Protein AF-A0A968W0S9-F1 (afdb_monomer_lite)

Radius of gyration: 17.54 Å; chains: 1; bounding box: 41×40×49 Å

Sequence (220 aa):
ELDLRGIIVTADFYYGNGAIQNSINDFNNFRNNAIAAGITTVPAHTAGANAMLVRPGSGVISETAFTPTAGSNLIVAQAKTCTPDKPLVINIGGPATTVATALLQDPTIADKIVVLMCDLTDYNNKDKWAINICAARTRFFAYPFILNHGYSDALWAQLPSNVFCDHFHTGLVKGNAVGDGALLAWFFDNSLVTNVQKKDVTGLCRLAEHKCHTLRISLH

pLDDT: mean 83.36, std 17.15, range [32.94, 98.88]

Foldseek 3Di:
DDDDLAAEQEDQCPVAADPSVVSLVVVVLLVVQCVQVVVVPHDHYFYFHRHAWDQDPLNDLLPTDDDQGRLLVSQLVVLVVFDLVGAAEAQEAHALRRVLRNCNVPVVSASRYEYEYQACDDRRVPRLSSVVSNLLRHNYEYEYLPPVCLDPVVVLVPDDDGSNSVVCVDPVNSRRDPRSCQVVVCVVPVVQWDDFDFDQPCPSPVDDPGRRTYTYTHGD

Secondary structure (DSSP, 8-state):
------EEE----TT-TT-HHHHHHHHHHHHHHHHHTT-TT-PPEEE--SSPPPPPTT--GGG------HHHHHHHHHHHT-BTTBPEEEEESS-THHHHHHHHH-GGGGGGEEEEEE-SSTTTTS-HHHHHHHHHHSEEEEE-S-------HHHHTTS-SSTTGGGGGSHHHHHHTTGGGHHHHHHH-GGGEEEEEEEE-TTT-TT-S---EEEEEEE-

Structure (mmCIF, N/CA/C/O backbone):
data_AF-A0A968W0S9-F1
#
_entry.id   AF-A0A968W0S9-F1
#
loop_
_atom_site.group_PDB
_atom_site.id
_atom_site.type_symbol
_atom_site.label_atom_id
_atom_site.label_alt_id
_atom_site.label_comp_id
_atom_site.label_asym_id
_atom_site.label_entity_id
_atom_site.label_seq_id
_atom_site.pdbx_PDB_ins_code
_atom_site.Cartn_x
_atom_site.Cartn_y
_atom_site.Cartn_z
_atom_site.occupancy
_atom_site.B_iso_or_equiv
_atom_site.auth_seq_id
_atom_site.auth_comp_id
_atom_site.auth_asym_id
_atom_site.auth_atom_id
_atom_site.pdbx_PDB_model_num
ATOM 1 N N . GLU A 1 1 ? -6.271 -15.129 -11.027 1.00 69.31 1 GLU A N 1
ATOM 2 C CA . GLU A 1 1 ? -5.797 -13.894 -11.681 1.00 69.31 1 GLU A CA 1
ATOM 3 C C . GLU A 1 1 ? -5.932 -12.743 -10.692 1.00 69.31 1 GLU A C 1
ATOM 5 O O . GLU A 1 1 ? -6.919 -12.724 -9.960 1.00 69.31 1 GLU A O 1
ATOM 10 N N . LEU A 1 2 ? -4.923 -11.873 -10.593 1.00 82.81 2 LEU A N 1
ATOM 11 C CA . LEU A 1 2 ? -4.956 -10.691 -9.725 1.00 82.81 2 LEU A CA 1
ATOM 12 C C . LEU A 1 2 ? -5.481 -9.492 -10.519 1.00 82.81 2 LEU A C 1
ATOM 14 O O . LEU A 1 2 ? -4.981 -9.210 -11.603 1.00 82.81 2 LEU A O 1
ATOM 18 N N . ASP A 1 3 ? -6.451 -8.777 -9.956 1.00 90.25 3 ASP A N 1
ATOM 19 C CA . ASP A 1 3 ? -7.023 -7.559 -10.537 1.00 90.25 3 ASP A CA 1
ATOM 20 C C . ASP A 1 3 ? -6.420 -6.327 -9.841 1.00 90.25 3 ASP A C 1
ATOM 22 O O . ASP A 1 3 ? -6.697 -6.060 -8.665 1.00 90.25 3 ASP A O 1
ATOM 26 N N . LEU A 1 4 ? -5.546 -5.600 -10.545 1.00 92.19 4 LEU A N 1
ATOM 27 C CA . LEU A 1 4 ? -4.881 -4.418 -10.001 1.00 92.19 4 LEU A CA 1
ATOM 28 C C . LEU A 1 4 ? -5.870 -3.253 -9.885 1.00 92.19 4 LEU A C 1
ATOM 30 O O . LEU A 1 4 ? -6.196 -2.583 -10.861 1.00 92.19 4 LEU A O 1
ATOM 34 N N . ARG A 1 5 ? -6.282 -2.953 -8.650 1.00 95.31 5 ARG A N 1
ATOM 35 C CA . ARG A 1 5 ? -7.247 -1.879 -8.356 1.00 95.31 5 ARG A CA 1
ATOM 36 C C . ARG A 1 5 ? -6.660 -0.466 -8.349 1.00 95.31 5 ARG A C 1
ATOM 38 O O . ARG A 1 5 ? -7.413 0.505 -8.342 1.00 95.31 5 ARG A O 1
ATOM 45 N N . GLY A 1 6 ? -5.337 -0.341 -8.324 1.00 95.31 6 GLY A N 1
ATOM 46 C CA . GLY A 1 6 ? -4.642 0.942 -8.371 1.00 95.31 6 GLY A CA 1
ATOM 47 C C . GLY A 1 6 ? -3.261 0.896 -7.728 1.00 95.31 6 GLY A C 1
ATOM 48 O O . GLY A 1 6 ? -2.904 -0.071 -7.058 1.00 95.31 6 GLY A O 1
ATOM 49 N N . ILE A 1 7 ? -2.497 1.969 -7.932 1.00 96.06 7 ILE A N 1
ATOM 50 C CA . ILE A 1 7 ? -1.198 2.194 -7.293 1.00 96.06 7 ILE A CA 1
ATOM 51 C C . ILE A 1 7 ? -1.295 3.458 -6.447 1.00 96.06 7 ILE A C 1
ATOM 53 O O . ILE A 1 7 ? -1.762 4.495 -6.920 1.00 96.06 7 ILE A O 1
ATOM 57 N N . ILE A 1 8 ? -0.845 3.377 -5.198 1.00 97.38 8 ILE A N 1
ATOM 58 C CA . ILE A 1 8 ? -0.837 4.500 -4.264 1.00 97.38 8 ILE A CA 1
ATOM 59 C C . ILE A 1 8 ? 0.607 4.837 -3.918 1.00 97.38 8 ILE A C 1
ATOM 61 O O . ILE A 1 8 ? 1.361 3.963 -3.498 1.00 97.38 8 ILE A O 1
ATOM 65 N N . VAL A 1 9 ? 0.971 6.112 -4.047 1.00 96.81 9 VAL A N 1
ATOM 66 C CA . VAL A 1 9 ? 2.277 6.621 -3.613 1.00 96.81 9 VAL A CA 1
ATOM 67 C C . VAL A 1 9 ? 2.109 7.299 -2.261 1.00 96.81 9 VAL A C 1
ATOM 69 O O . VAL A 1 9 ? 1.305 8.215 -2.124 1.00 96.81 9 VAL A O 1
ATOM 72 N N . THR A 1 10 ? 2.856 6.839 -1.263 1.00 94.69 10 THR A N 1
ATOM 73 C CA . THR A 1 10 ? 2.900 7.410 0.093 1.00 94.69 10 THR A CA 1
ATOM 74 C C . THR A 1 10 ? 4.296 7.978 0.325 1.00 94.69 10 THR A C 1
ATOM 76 O O . THR A 1 10 ? 5.258 7.436 -0.212 1.00 94.69 10 THR A O 1
ATOM 79 N N . ALA A 1 11 ? 4.416 9.062 1.093 1.00 93.94 11 ALA A N 1
ATOM 80 C CA . ALA A 1 11 ? 5.729 9.554 1.501 1.00 93.94 11 ALA A CA 1
ATOM 81 C C . ALA A 1 11 ? 6.471 8.490 2.332 1.00 93.94 11 ALA A C 1
ATOM 83 O O . ALA A 1 11 ? 5.865 7.824 3.170 1.00 93.94 11 ALA A O 1
ATOM 84 N N . ASP A 1 12 ? 7.780 8.347 2.122 1.00 87.88 12 ASP A N 1
ATOM 85 C CA . ASP A 1 12 ? 8.604 7.365 2.844 1.00 87.88 12 ASP A CA 1
ATOM 86 C C . ASP A 1 12 ? 8.915 7.764 4.298 1.00 87.88 12 ASP A C 1
ATOM 88 O O . ASP A 1 12 ? 9.326 6.937 5.112 1.00 87.88 12 ASP A O 1
ATOM 92 N N . PHE A 1 13 ? 8.702 9.041 4.625 1.00 90.44 13 PHE A N 1
ATOM 93 C CA . PHE A 1 13 ? 9.012 9.687 5.900 1.00 90.44 13 PHE A CA 1
ATOM 94 C C . PHE A 1 13 ? 10.464 9.550 6.362 1.00 90.44 13 PHE A C 1
ATOM 96 O O . PHE A 1 13 ? 10.763 9.853 7.519 1.00 90.44 13 PHE A O 1
ATOM 103 N N . TYR A 1 14 ? 11.387 9.159 5.480 1.00 83.50 14 TYR A N 1
ATOM 104 C CA . TYR A 1 14 ? 12.799 9.028 5.831 1.00 83.50 14 TYR A CA 1
ATOM 105 C C . TYR A 1 14 ? 13.379 10.377 6.277 1.00 83.50 14 TYR A C 1
ATOM 107 O O . TYR A 1 14 ? 14.131 10.454 7.248 1.00 83.50 14 TYR A O 1
ATOM 115 N N . TYR A 1 15 ? 12.938 11.454 5.625 1.00 80.56 15 TYR A N 1
ATOM 116 C CA . TYR A 1 15 ? 13.294 12.838 5.950 1.00 80.56 15 TYR A CA 1
ATOM 117 C C . TYR A 1 15 ? 12.187 13.586 6.716 1.00 80.56 15 TYR A C 1
ATOM 119 O O . TYR A 1 15 ? 12.225 14.810 6.827 1.00 80.56 15 TYR A O 1
ATOM 127 N N . GLY A 1 16 ? 11.200 12.862 7.255 1.00 84.50 16 GLY A N 1
ATOM 128 C CA . GLY A 1 16 ? 10.039 13.426 7.946 1.00 84.50 16 GLY A CA 1
ATOM 129 C C . GLY A 1 16 ? 8.820 13.669 7.048 1.00 84.50 16 GLY A C 1
ATOM 130 O O . GLY A 1 16 ? 8.723 13.176 5.925 1.00 84.50 16 GLY A O 1
ATOM 131 N N . ASN A 1 17 ? 7.842 14.401 7.586 1.00 89.19 17 ASN A N 1
ATOM 132 C CA . ASN A 1 17 ? 6.586 14.711 6.897 1.00 89.19 17 ASN A CA 1
ATOM 133 C C . ASN A 1 17 ? 6.796 15.715 5.748 1.00 89.19 17 ASN A C 1
ATOM 135 O O . ASN A 1 17 ? 7.719 16.524 5.780 1.00 89.19 17 ASN A O 1
ATOM 139 N N . GLY A 1 18 ? 5.884 15.728 4.773 1.00 84.12 18 GLY A N 1
ATOM 140 C CA . GLY A 1 18 ? 5.824 16.757 3.729 1.00 84.12 18 GLY A CA 1
ATOM 141 C C . GLY A 1 18 ? 6.545 16.420 2.420 1.00 84.12 18 GLY A C 1
ATOM 142 O O . GLY A 1 18 ? 6.461 17.207 1.480 1.00 84.12 18 GLY A O 1
ATOM 143 N N . ALA A 1 19 ? 7.212 15.267 2.327 1.00 85.56 19 ALA A N 1
ATOM 144 C CA . ALA A 1 19 ? 8.105 14.919 1.219 1.00 85.56 19 ALA A CA 1
ATOM 145 C C . ALA A 1 19 ? 7.502 13.993 0.135 1.00 85.56 19 ALA A C 1
ATOM 147 O O . ALA A 1 19 ? 8.251 13.425 -0.658 1.00 85.56 19 ALA A O 1
ATOM 148 N N . ILE A 1 20 ? 6.171 13.851 0.040 1.00 93.38 20 ILE A N 1
ATOM 149 C CA . ILE A 1 20 ? 5.524 12.947 -0.941 1.00 93.38 20 ILE A CA 1
ATOM 150 C C . ILE A 1 20 ? 5.913 13.237 -2.398 1.00 93.38 20 ILE A C 1
ATOM 152 O O . ILE A 1 20 ? 5.910 12.329 -3.226 1.00 93.38 20 ILE A O 1
ATOM 156 N N . GLN A 1 21 ? 6.273 14.483 -2.729 1.00 94.44 21 GLN A N 1
ATOM 157 C CA . GLN A 1 21 ? 6.619 14.853 -4.100 1.00 94.44 21 GLN A CA 1
ATOM 158 C C . GLN A 1 21 ? 7.851 14.098 -4.616 1.00 94.44 21 GLN A C 1
ATOM 160 O O . GLN A 1 21 ? 7.888 13.755 -5.795 1.00 94.44 21 GLN A O 1
ATOM 165 N N . ASN A 1 22 ? 8.821 13.786 -3.751 1.00 91.44 22 ASN A N 1
ATOM 166 C CA . ASN A 1 22 ? 9.988 12.994 -4.142 1.00 91.44 22 ASN A CA 1
ATOM 167 C C . ASN A 1 22 ? 9.560 11.573 -4.525 1.00 91.44 22 ASN A C 1
ATOM 169 O O . ASN A 1 22 ? 9.852 11.129 -5.629 1.00 91.44 22 ASN A O 1
ATOM 173 N N . SER A 1 23 ? 8.742 10.926 -3.690 1.00 91.88 23 SER A N 1
ATOM 174 C CA . SER A 1 23 ? 8.193 9.595 -3.975 1.00 91.88 23 SER A CA 1
ATOM 175 C C . SER A 1 23 ? 7.335 9.573 -5.249 1.00 91.88 23 SER A C 1
ATOM 177 O O . SER A 1 23 ? 7.359 8.604 -6.006 1.00 91.88 23 SER A O 1
ATOM 179 N N . ILE A 1 24 ? 6.587 10.649 -5.523 1.00 95.50 24 ILE A N 1
ATOM 180 C CA . ILE A 1 24 ? 5.818 10.802 -6.769 1.00 95.50 24 ILE A CA 1
ATOM 181 C C . ILE A 1 24 ? 6.750 10.928 -7.977 1.00 95.50 24 ILE A C 1
ATOM 183 O O . ILE A 1 24 ? 6.497 10.307 -9.011 1.00 95.50 24 ILE A O 1
ATOM 187 N N . ASN A 1 25 ? 7.818 11.718 -7.866 1.00 94.94 25 ASN A N 1
ATOM 188 C CA . ASN A 1 25 ? 8.799 11.878 -8.936 1.00 94.94 25 ASN A CA 1
ATOM 189 C C . ASN A 1 25 ? 9.503 10.549 -9.235 1.00 94.94 25 ASN A C 1
ATOM 191 O O . ASN A 1 25 ? 9.589 10.163 -10.400 1.00 94.94 25 ASN A O 1
ATOM 195 N N . ASP A 1 26 ? 9.917 9.817 -8.199 1.00 90.56 26 ASP A N 1
ATOM 196 C CA . ASP A 1 26 ? 10.546 8.502 -8.333 1.00 90.56 26 ASP A CA 1
ATOM 197 C C . ASP A 1 26 ? 9.602 7.495 -9.000 1.00 90.56 26 ASP A C 1
ATOM 199 O O . ASP A 1 26 ? 9.987 6.826 -9.964 1.00 90.56 26 ASP A O 1
ATOM 203 N N . PHE A 1 27 ? 8.332 7.452 -8.579 1.00 93.31 27 PHE A N 1
ATOM 204 C CA . PHE A 1 27 ? 7.320 6.622 -9.233 1.00 93.31 27 PHE A CA 1
ATOM 205 C C . PHE A 1 27 ? 7.138 6.991 -10.709 1.00 93.31 27 PHE A C 1
ATOM 207 O O . PHE A 1 27 ? 7.090 6.110 -11.567 1.00 93.31 27 PHE A O 1
ATOM 214 N N . ASN A 1 28 ? 7.032 8.283 -11.029 1.00 95.62 28 ASN A N 1
ATOM 215 C CA . ASN A 1 28 ? 6.838 8.730 -12.405 1.00 95.62 28 ASN A CA 1
ATOM 216 C C . ASN A 1 28 ? 8.041 8.373 -13.286 1.00 95.62 28 ASN A C 1
ATOM 218 O O . ASN A 1 28 ? 7.845 7.927 -14.415 1.00 95.62 28 ASN A O 1
ATOM 222 N N . ASN A 1 29 ? 9.264 8.501 -12.769 1.00 93.19 29 ASN A N 1
ATOM 223 C CA . ASN A 1 29 ? 10.475 8.071 -13.466 1.00 93.19 29 ASN A CA 1
ATOM 224 C C . ASN A 1 29 ? 10.439 6.564 -13.750 1.00 93.19 29 ASN A C 1
ATOM 226 O O . ASN A 1 29 ? 10.619 6.145 -14.893 1.00 93.19 29 ASN A O 1
ATOM 230 N N . PHE A 1 30 ? 10.120 5.753 -12.738 1.00 91.06 30 PHE A N 1
ATOM 231 C CA . PHE A 1 30 ? 10.021 4.301 -12.887 1.00 91.06 30 PHE A CA 1
ATOM 232 C C . PHE A 1 30 ? 8.928 3.892 -13.887 1.00 91.06 30 PHE A C 1
ATOM 234 O O . PHE A 1 30 ? 9.160 3.073 -14.778 1.00 91.06 30 PHE A O 1
ATOM 241 N N . ARG A 1 31 ? 7.750 4.519 -13.802 1.00 93.56 31 ARG A N 1
ATOM 242 C CA . ARG A 1 31 ? 6.633 4.309 -14.730 1.00 93.56 31 ARG A CA 1
ATOM 243 C C . ARG A 1 31 ? 7.001 4.686 -16.164 1.00 93.56 31 ARG A C 1
ATOM 245 O O . ARG A 1 31 ? 6.665 3.948 -17.087 1.00 93.56 31 ARG A O 1
ATOM 252 N N . ASN A 1 32 ? 7.680 5.812 -16.364 1.00 94.25 32 ASN A N 1
ATOM 253 C CA . ASN A 1 32 ? 8.103 6.252 -17.691 1.00 94.25 32 ASN A CA 1
ATOM 254 C C . ASN A 1 32 ? 9.124 5.284 -18.298 1.00 94.25 32 ASN A C 1
ATOM 256 O O . ASN A 1 32 ? 8.996 4.940 -19.472 1.00 94.25 32 ASN A O 1
ATOM 260 N N . ASN A 1 33 ? 10.065 4.776 -17.497 1.00 93.25 33 ASN A N 1
ATOM 261 C CA . ASN A 1 33 ? 11.000 3.742 -17.940 1.00 93.25 33 ASN A CA 1
ATOM 262 C C . ASN A 1 33 ? 10.267 2.448 -18.320 1.00 93.25 33 ASN A C 1
ATOM 264 O O . ASN A 1 33 ? 10.554 1.877 -19.369 1.00 93.25 33 ASN A O 1
ATOM 268 N N . ALA A 1 34 ? 9.282 2.015 -17.524 1.00 92.81 34 ALA A N 1
ATOM 269 C CA . ALA A 1 34 ? 8.469 0.834 -17.826 1.00 92.81 34 ALA A CA 1
ATOM 270 C C . ALA A 1 34 ? 7.731 0.973 -19.168 1.00 92.81 34 ALA A C 1
ATOM 272 O O . ALA A 1 34 ? 7.782 0.074 -20.007 1.00 92.81 34 ALA A O 1
ATOM 273 N N . ILE A 1 35 ? 7.102 2.129 -19.403 1.00 94.56 35 ILE A N 1
ATOM 274 C CA . ILE A 1 35 ? 6.404 2.432 -20.659 1.00 94.56 35 ILE A CA 1
ATOM 275 C C . ILE A 1 35 ? 7.382 2.464 -21.835 1.00 94.56 35 ILE A C 1
ATOM 277 O O . ILE A 1 35 ? 7.094 1.879 -22.877 1.00 94.56 35 ILE A O 1
ATOM 281 N N . ALA A 1 36 ? 8.545 3.100 -21.671 1.00 94.19 36 ALA A N 1
ATOM 282 C CA . ALA A 1 36 ? 9.587 3.141 -22.696 1.00 94.19 36 ALA A CA 1
ATOM 283 C C . ALA A 1 36 ? 10.148 1.744 -23.024 1.00 94.19 36 ALA A C 1
ATOM 285 O O . ALA A 1 36 ? 10.542 1.495 -24.160 1.00 94.19 36 ALA A O 1
ATOM 286 N N . ALA A 1 37 ? 10.125 0.819 -22.061 1.00 94.19 37 ALA A N 1
ATOM 287 C CA . ALA A 1 37 ? 10.459 -0.593 -22.248 1.00 94.19 37 ALA A CA 1
ATOM 288 C C . ALA A 1 37 ? 9.301 -1.445 -22.815 1.00 94.19 37 ALA A C 1
ATOM 290 O O . ALA A 1 37 ? 9.444 -2.657 -22.956 1.00 94.19 37 ALA A O 1
ATOM 291 N N . GLY A 1 38 ? 8.155 -0.837 -23.147 1.00 94.31 38 GLY A N 1
ATOM 292 C CA . GLY A 1 38 ? 7.000 -1.508 -23.755 1.00 94.31 38 GLY A CA 1
ATOM 293 C C . GLY A 1 38 ? 5.930 -1.994 -22.770 1.00 94.31 38 GLY A C 1
ATOM 294 O O . GLY A 1 38 ? 4.915 -2.540 -23.202 1.00 94.31 38 GLY A O 1
ATOM 295 N N . ILE A 1 39 ? 6.094 -1.767 -21.462 1.00 92.25 39 ILE A N 1
ATOM 296 C CA . ILE A 1 39 ? 5.088 -2.091 -20.440 1.00 92.25 39 ILE A CA 1
ATOM 297 C C . ILE A 1 39 ? 4.083 -0.934 -20.357 1.00 92.25 39 ILE A C 1
ATOM 299 O O . ILE A 1 39 ? 4.174 -0.042 -19.514 1.00 92.25 39 ILE A O 1
ATOM 303 N N . THR A 1 40 ? 3.117 -0.913 -21.272 1.00 88.50 40 THR A N 1
ATOM 304 C CA . THR A 1 40 ? 2.189 0.223 -21.438 1.00 88.50 40 THR A CA 1
ATOM 305 C C . THR A 1 40 ? 0.991 0.205 -20.485 1.00 88.50 40 THR A C 1
ATOM 307 O O . THR A 1 40 ? 0.257 1.188 -20.402 1.00 88.50 40 THR A O 1
ATOM 310 N N . THR A 1 41 ? 0.798 -0.879 -19.730 1.00 89.38 41 THR A N 1
ATOM 311 C CA . THR A 1 41 ? -0.348 -1.077 -18.828 1.00 89.38 41 THR A CA 1
ATOM 312 C C . THR A 1 41 ? -0.120 -0.561 -17.406 1.00 89.38 41 THR A C 1
ATOM 314 O O . THR A 1 41 ? -0.992 -0.728 -16.556 1.00 89.38 41 THR A O 1
ATOM 317 N N . VAL A 1 42 ? 1.019 0.087 -17.122 1.00 88.94 42 VAL A N 1
ATOM 318 C CA . VAL A 1 42 ? 1.304 0.632 -15.784 1.00 88.94 42 VAL A CA 1
ATOM 319 C C . VAL A 1 42 ? 0.365 1.815 -15.490 1.00 88.94 42 VAL A C 1
ATOM 321 O O . VAL A 1 42 ? 0.465 2.867 -16.146 1.00 88.94 42 VAL A O 1
ATOM 324 N N . PRO A 1 43 ? -0.546 1.698 -14.504 1.00 92.06 43 PRO A N 1
ATOM 325 C CA . PRO A 1 43 ? -1.504 2.755 -14.212 1.00 92.06 43 PRO A CA 1
ATOM 326 C C . PRO A 1 43 ? -0.808 3.994 -13.639 1.00 92.06 43 PRO A C 1
ATOM 328 O O . PRO A 1 43 ? 0.341 3.950 -13.194 1.00 92.06 43 PRO A O 1
ATOM 331 N N . ALA A 1 44 ? -1.504 5.130 -13.668 1.00 94.81 44 ALA A N 1
ATOM 332 C CA . ALA A 1 44 ? -1.078 6.308 -12.921 1.00 94.81 44 ALA A CA 1
ATOM 333 C C . ALA A 1 44 ? -1.155 6.045 -11.406 1.00 94.81 44 ALA A C 1
ATOM 335 O O . ALA A 1 44 ? -1.891 5.165 -10.948 1.00 94.81 44 ALA A O 1
ATOM 336 N N . HIS A 1 45 ? -0.412 6.827 -10.625 1.00 96.94 45 HIS A N 1
ATOM 337 C CA . HIS A 1 45 ? -0.509 6.768 -9.172 1.00 96.94 45 HIS A CA 1
ATOM 338 C C . HIS A 1 45 ? -1.709 7.567 -8.655 1.00 96.94 45 HIS A C 1
ATOM 340 O O . HIS A 1 45 ? -2.175 8.521 -9.274 1.00 96.94 45 HIS A O 1
ATOM 346 N N . THR A 1 46 ? -2.147 7.211 -7.454 1.00 98.38 46 THR A N 1
ATOM 347 C CA . THR A 1 46 ? -2.995 8.033 -6.593 1.00 98.38 46 THR A CA 1
ATOM 348 C C . THR A 1 46 ? -2.169 8.506 -5.397 1.00 98.38 46 THR A C 1
ATOM 350 O O . THR A 1 46 ? -1.473 7.710 -4.767 1.00 98.38 46 THR A O 1
ATOM 353 N N . ALA A 1 47 ? -2.223 9.798 -5.072 1.00 98.12 47 ALA A N 1
ATOM 354 C CA . ALA A 1 47 ? -1.466 10.352 -3.950 1.00 98.12 47 ALA A CA 1
ATOM 355 C C . ALA A 1 47 ? -2.045 9.904 -2.595 1.00 98.12 47 ALA A C 1
ATOM 357 O O . ALA A 1 47 ? -3.233 10.088 -2.316 1.00 98.12 47 ALA A O 1
ATOM 358 N N . GLY A 1 48 ? -1.196 9.312 -1.760 1.00 98.19 48 GLY A N 1
ATOM 359 C CA . GLY A 1 48 ? -1.493 8.859 -0.406 1.00 98.19 48 GLY A CA 1
ATOM 360 C C . GLY A 1 48 ? -1.096 9.871 0.669 1.00 98.19 48 GLY A C 1
ATOM 361 O O . GLY A 1 48 ? -1.122 11.084 0.463 1.00 98.19 48 GLY A O 1
ATOM 362 N N . ALA A 1 49 ? -0.763 9.361 1.853 1.00 97.31 49 ALA A N 1
ATOM 363 C CA . ALA A 1 49 ? -0.383 10.160 3.009 1.00 97.31 49 ALA A CA 1
ATOM 364 C C . ALA A 1 49 ? 0.947 10.896 2.804 1.00 97.31 49 ALA A C 1
ATOM 366 O O . ALA A 1 49 ? 1.936 10.330 2.338 1.00 97.31 49 ALA A O 1
ATOM 367 N N . ASN A 1 50 ? 0.953 12.165 3.217 1.00 96.50 50 ASN A N 1
ATOM 368 C CA . ASN A 1 50 ? 2.129 13.036 3.237 1.00 96.50 50 ASN A CA 1
ATOM 369 C C . ASN A 1 50 ? 2.592 13.370 4.670 1.00 96.50 50 ASN A C 1
ATOM 371 O O . ASN A 1 50 ? 3.522 14.148 4.866 1.00 96.50 50 ASN A O 1
ATOM 375 N N . ALA A 1 51 ? 1.947 12.800 5.688 1.00 96.44 51 ALA A N 1
ATOM 376 C CA . ALA A 1 51 ? 2.351 12.938 7.081 1.00 96.44 51 ALA A CA 1
ATOM 377 C C . ALA A 1 51 ? 2.001 11.675 7.871 1.00 96.44 51 ALA A C 1
ATOM 379 O O . ALA A 1 51 ? 0.954 11.079 7.615 1.00 96.44 51 ALA A O 1
ATOM 380 N N . MET A 1 52 ? 2.858 11.311 8.825 1.00 96.44 52 MET A N 1
ATOM 381 C CA . MET A 1 52 ? 2.629 10.218 9.774 1.00 96.44 52 MET A CA 1
ATOM 382 C C . MET A 1 52 ? 1.444 10.512 10.703 1.00 96.44 52 MET A C 1
ATOM 384 O O . MET A 1 52 ? 1.186 11.669 11.051 1.00 96.44 52 MET A O 1
ATOM 388 N N . LEU A 1 53 ? 0.760 9.463 11.162 1.00 97.25 53 LEU A N 1
ATOM 389 C CA . LEU A 1 53 ? -0.258 9.568 12.204 1.00 97.25 53 LEU A CA 1
ATOM 390 C C . LEU A 1 53 ? 0.383 9.769 13.579 1.00 97.25 53 LEU A C 1
ATOM 392 O O . LEU A 1 53 ? 1.442 9.228 13.897 1.00 97.25 53 LEU A O 1
ATOM 396 N N . VAL A 1 54 ? -0.318 10.507 14.436 1.00 96.81 54 VAL A N 1
ATOM 397 C CA . VAL A 1 54 ? 0.088 10.721 15.827 1.00 96.81 54 VAL A CA 1
ATOM 398 C C . VAL A 1 54 ? -0.774 9.854 16.731 1.00 96.81 54 VAL A C 1
ATOM 400 O O . VAL A 1 54 ? -2.002 9.938 16.703 1.00 96.81 54 VAL A O 1
ATOM 403 N N . ARG A 1 55 ? -0.130 9.024 17.558 1.00 96.12 55 ARG A N 1
ATOM 404 C CA . ARG A 1 55 ? -0.831 8.237 18.577 1.00 96.12 55 ARG A CA 1
ATOM 405 C C . ARG A 1 55 ? -1.463 9.187 19.606 1.00 96.12 55 ARG A C 1
ATOM 407 O O . ARG A 1 55 ? -0.723 9.966 20.209 1.00 96.12 55 ARG A O 1
ATOM 414 N N . PRO A 1 56 ? -2.781 9.112 19.862 1.00 96.44 56 PRO A N 1
ATOM 415 C CA . PRO A 1 56 ? -3.404 9.913 20.9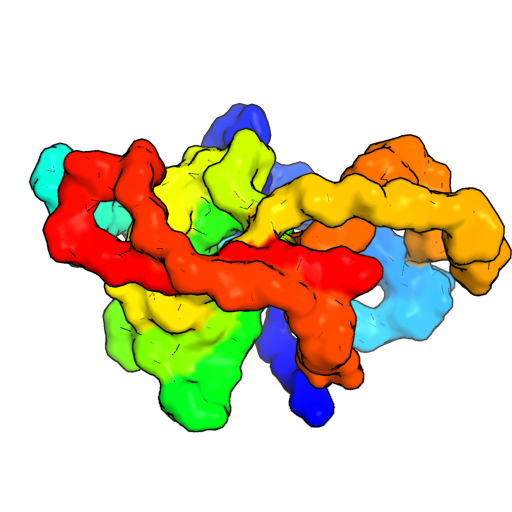10 1.00 96.44 56 PRO A CA 1
ATOM 416 C C . PRO A 1 56 ? -2.866 9.509 22.289 1.00 96.44 56 PRO A C 1
ATOM 418 O O . PRO A 1 56 ? -2.445 8.366 22.494 1.00 96.44 56 PRO A O 1
ATOM 421 N N . GLY A 1 57 ? -2.903 10.432 23.256 1.00 94.88 57 GLY A N 1
ATOM 422 C CA . GLY A 1 57 ? -2.421 10.172 24.621 1.00 94.88 57 GLY A CA 1
ATOM 423 C C . GLY A 1 57 ? -3.114 8.975 25.284 1.00 94.88 57 GLY A C 1
ATOM 424 O O . GLY A 1 57 ? -2.463 8.189 25.968 1.00 94.88 57 GLY A O 1
ATOM 425 N N . SER A 1 58 ? -4.403 8.780 24.987 1.00 93.56 58 SER A N 1
ATOM 426 C CA . SER A 1 58 ? -5.214 7.634 25.421 1.00 93.56 58 SER A CA 1
ATOM 427 C C . SER A 1 58 ? -4.757 6.297 24.830 1.00 93.56 58 SER A C 1
ATOM 429 O O . SER A 1 58 ? -4.972 5.245 25.424 1.00 93.56 58 SER A O 1
ATOM 431 N N . GLY A 1 59 ? -4.136 6.312 23.646 1.00 92.31 59 GLY A N 1
ATOM 432 C CA . GLY A 1 59 ? -3.845 5.108 22.876 1.00 92.31 59 GLY A CA 1
ATOM 433 C C . GLY A 1 59 ? -5.042 4.470 22.178 1.00 92.31 59 GLY A C 1
ATOM 434 O O . GLY A 1 59 ? -4.892 3.384 21.622 1.00 92.31 59 GLY A O 1
ATOM 435 N N . VAL A 1 60 ? -6.211 5.109 22.188 1.00 94.69 60 VAL A N 1
ATOM 436 C CA . VAL A 1 60 ? -7.425 4.580 21.560 1.00 94.69 60 VAL A CA 1
ATOM 437 C C . VAL A 1 60 ? -7.406 4.879 20.061 1.00 94.69 60 VAL A C 1
ATOM 439 O O . VAL A 1 60 ? -7.312 6.029 19.644 1.00 94.69 60 VAL A O 1
ATOM 442 N N . ILE A 1 61 ? -7.527 3.846 19.218 1.00 96.19 61 ILE A N 1
ATOM 443 C CA . ILE A 1 61 ? -7.432 4.010 17.755 1.00 96.19 61 ILE A CA 1
ATOM 444 C C . ILE A 1 61 ? -8.499 4.969 17.214 1.00 96.19 61 ILE A C 1
ATOM 446 O O . ILE A 1 61 ? -8.172 5.813 16.385 1.00 96.19 61 ILE A O 1
ATOM 450 N N . SER A 1 62 ? -9.748 4.873 17.681 1.00 95.94 62 SER A N 1
ATOM 451 C CA . SER A 1 62 ? -10.851 5.728 17.208 1.00 95.94 62 SER A CA 1
ATOM 452 C C . SER A 1 62 ? -10.685 7.213 17.541 1.00 95.94 62 SER A C 1
ATOM 454 O O . SER A 1 62 ? -11.398 8.027 16.972 1.00 95.94 62 SER A O 1
ATOM 456 N N . GLU A 1 63 ? -9.748 7.570 18.422 1.00 97.31 63 GLU A N 1
ATOM 457 C CA . GLU A 1 63 ? -9.414 8.961 18.759 1.00 97.31 63 GLU A CA 1
ATOM 458 C C . GLU A 1 63 ? -8.230 9.501 17.941 1.00 97.31 63 GLU A C 1
ATOM 460 O O . GLU A 1 63 ? -7.801 10.638 18.128 1.00 97.31 63 GLU A O 1
ATOM 465 N N . THR A 1 64 ? -7.665 8.693 17.040 1.00 98.25 64 THR A N 1
ATOM 466 C CA . THR A 1 64 ? -6.563 9.126 16.176 1.00 98.25 64 THR A CA 1
ATOM 467 C C . THR A 1 64 ? -7.073 10.170 15.189 1.00 98.25 64 THR A C 1
ATOM 469 O O . THR A 1 64 ? -7.927 9.870 14.358 1.00 98.25 64 THR A O 1
ATOM 472 N N . ALA A 1 65 ? -6.520 11.381 15.246 1.00 98.12 65 ALA A N 1
ATOM 473 C CA . ALA A 1 65 ? -6.768 12.396 14.230 1.00 98.12 65 ALA A CA 1
ATOM 474 C C . ALA A 1 65 ? -6.097 12.000 12.905 1.00 98.12 65 ALA A C 1
ATOM 476 O O . ALA A 1 65 ? -4.969 11.504 12.892 1.00 98.12 65 ALA A O 1
ATOM 477 N N . PHE A 1 66 ? -6.783 12.236 11.788 1.00 97.94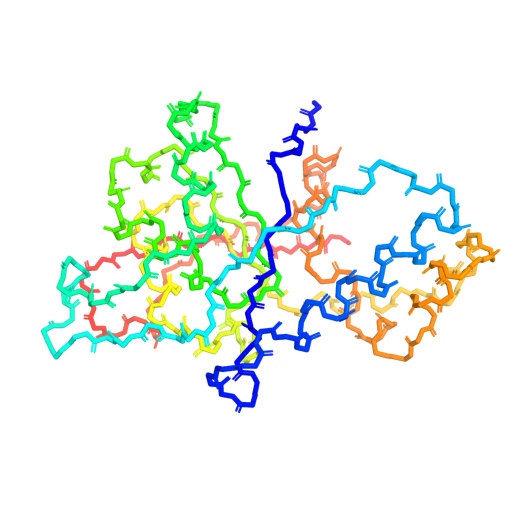 66 PHE A N 1
ATOM 478 C CA . PHE A 1 66 ? -6.285 11.917 10.453 1.00 97.94 66 PHE A CA 1
ATOM 479 C C . PHE A 1 66 ? -6.794 12.918 9.415 1.00 97.94 66 PHE A C 1
ATOM 481 O O . PHE A 1 66 ? -7.814 13.579 9.612 1.00 97.94 66 PHE A O 1
ATOM 488 N N . THR A 1 67 ? -6.102 12.968 8.279 1.00 97.38 67 THR A N 1
ATOM 489 C CA . THR A 1 67 ? -6.516 13.729 7.096 1.00 97.38 67 THR A CA 1
ATOM 490 C C . THR A 1 67 ? -6.756 12.747 5.949 1.00 97.38 67 THR A C 1
ATOM 492 O O . THR A 1 67 ? -5.810 12.050 5.567 1.00 97.38 67 THR A O 1
ATOM 495 N N . PRO A 1 68 ? -7.981 12.660 5.392 1.00 97.94 68 PRO A N 1
ATOM 496 C CA . PRO A 1 68 ? -8.245 11.851 4.207 1.00 97.94 68 PRO A CA 1
ATOM 497 C C . PRO A 1 68 ? -7.340 12.238 3.036 1.00 97.94 68 PRO A C 1
ATOM 499 O O . PRO A 1 68 ? -7.025 13.411 2.833 1.00 97.94 68 PRO A O 1
ATOM 502 N N . THR A 1 69 ? -6.955 11.253 2.232 1.00 98.38 69 THR A N 1
ATOM 503 C CA . THR A 1 69 ? -6.156 11.442 1.017 1.00 98.38 69 THR A CA 1
ATOM 504 C C . THR A 1 69 ? -6.854 10.808 -0.175 1.00 98.38 69 THR A C 1
ATOM 506 O O . THR A 1 69 ? -7.773 10.002 -0.019 1.00 98.38 69 THR A O 1
ATOM 509 N N . ALA A 1 70 ? -6.419 11.139 -1.393 1.00 98.62 70 ALA A N 1
ATOM 510 C CA . ALA A 1 70 ? -6.939 10.467 -2.581 1.00 98.62 70 ALA A CA 1
ATOM 511 C C . ALA A 1 70 ? -6.698 8.945 -2.498 1.00 98.62 70 ALA A C 1
ATOM 513 O O . ALA A 1 70 ? -7.584 8.161 -2.831 1.00 98.62 70 ALA A O 1
ATOM 514 N N . GLY A 1 71 ? -5.542 8.528 -1.971 1.00 98.50 71 GLY A N 1
ATOM 515 C CA . GLY A 1 71 ? -5.200 7.126 -1.753 1.00 98.50 71 GLY A CA 1
ATOM 516 C C . GLY A 1 71 ? -6.085 6.452 -0.705 1.00 98.50 71 GLY A C 1
ATOM 517 O O . GLY A 1 71 ? -6.563 5.345 -0.946 1.00 98.50 71 GLY A O 1
ATOM 518 N N . SER A 1 72 ? -6.373 7.110 0.427 1.00 98.75 72 SER A N 1
ATOM 519 C CA . SER A 1 72 ? -7.279 6.529 1.432 1.00 98.75 72 SER A CA 1
ATOM 520 C C . SER A 1 72 ? -8.706 6.414 0.895 1.00 98.75 72 SER A C 1
ATOM 522 O O . SER A 1 72 ? -9.350 5.386 1.090 1.00 98.75 72 SER A O 1
ATOM 524 N N . ASN A 1 73 ? -9.171 7.413 0.140 1.00 98.81 73 ASN A N 1
ATOM 525 C CA . ASN A 1 73 ? -10.470 7.380 -0.531 1.00 98.81 73 ASN A CA 1
ATOM 526 C C . ASN A 1 73 ? -10.561 6.234 -1.546 1.00 98.81 73 ASN A C 1
ATOM 528 O O . ASN A 1 73 ? -11.577 5.540 -1.586 1.00 98.81 73 ASN A O 1
ATOM 532 N N . LEU A 1 74 ? -9.501 6.007 -2.331 1.00 98.75 74 LEU A N 1
ATOM 533 C CA . LEU A 1 74 ? -9.429 4.879 -3.257 1.00 98.75 74 LEU A CA 1
ATOM 534 C C . LEU A 1 74 ? -9.546 3.549 -2.504 1.00 98.75 74 LEU A C 1
ATOM 536 O O . LEU A 1 74 ? -10.361 2.717 -2.888 1.00 98.75 74 LEU A O 1
ATOM 540 N N . ILE A 1 75 ? -8.799 3.364 -1.410 1.00 98.81 75 ILE A N 1
ATOM 541 C CA . ILE A 1 75 ? -8.877 2.140 -0.597 1.00 98.81 75 ILE A CA 1
ATOM 542 C C . ILE A 1 75 ? -10.299 1.922 -0.077 1.00 98.81 75 ILE A C 1
ATOM 544 O O . ILE A 1 75 ? -10.837 0.830 -0.243 1.00 98.81 75 ILE A O 1
ATOM 548 N N . VAL A 1 76 ? -10.927 2.948 0.509 1.00 98.88 76 VAL A N 1
ATOM 549 C CA . VAL A 1 76 ? -12.308 2.853 1.013 1.00 98.88 76 VAL A CA 1
ATOM 550 C C . VAL A 1 76 ? -13.269 2.466 -0.114 1.00 98.88 76 VAL A C 1
ATOM 552 O O . VAL A 1 76 ? -14.084 1.560 0.058 1.00 98.88 76 VAL A O 1
ATOM 555 N N . ALA A 1 77 ? -13.169 3.120 -1.274 1.00 98.75 77 ALA A N 1
ATOM 556 C CA . ALA A 1 77 ? -14.033 2.846 -2.417 1.00 98.75 77 ALA A CA 1
ATOM 557 C C . ALA A 1 77 ? -13.867 1.408 -2.932 1.00 98.75 77 ALA A C 1
ATOM 559 O O . ALA A 1 77 ? -14.861 0.712 -3.124 1.00 98.75 77 ALA A O 1
ATOM 560 N N . GLN A 1 78 ? -12.627 0.939 -3.095 1.00 98.62 78 GLN A N 1
ATOM 561 C CA . GLN A 1 78 ? -12.345 -0.417 -3.571 1.00 98.62 78 GLN A CA 1
ATOM 562 C C . GLN A 1 78 ? -12.776 -1.471 -2.547 1.00 98.62 78 GLN A C 1
ATOM 564 O O . GLN A 1 78 ? -13.473 -2.421 -2.902 1.00 98.62 78 GLN A O 1
ATOM 569 N N . ALA A 1 79 ? -12.460 -1.279 -1.265 1.00 98.50 79 ALA A N 1
ATOM 570 C CA . ALA A 1 79 ? -12.805 -2.233 -0.215 1.00 98.50 79 ALA A CA 1
ATOM 571 C C . ALA A 1 79 ? -14.324 -2.375 -0.016 1.00 98.50 79 ALA A C 1
ATOM 573 O O . ALA A 1 79 ? -14.799 -3.453 0.336 1.00 98.50 79 ALA A O 1
ATOM 574 N N . LYS A 1 80 ? -15.115 -1.330 -0.302 1.00 98.44 80 LYS A N 1
ATOM 575 C CA . LYS A 1 80 ? -16.588 -1.400 -0.284 1.00 98.44 80 LYS A CA 1
ATOM 576 C C . LYS A 1 80 ? -17.176 -2.337 -1.336 1.00 98.44 80 LYS A C 1
ATOM 578 O O . LYS A 1 80 ? -18.289 -2.817 -1.143 1.00 98.44 80 LYS A O 1
ATOM 583 N N . THR A 1 81 ? -16.441 -2.613 -2.411 1.00 98.06 81 THR A N 1
ATOM 584 C CA . THR A 1 81 ? -16.850 -3.574 -3.450 1.00 98.06 81 THR A CA 1
ATOM 585 C C . THR A 1 81 ? -16.453 -5.016 -3.124 1.00 98.06 81 THR A C 1
ATOM 587 O O . THR A 1 81 ? -16.854 -5.943 -3.825 1.00 98.06 81 THR A O 1
ATOM 590 N N . CYS A 1 82 ? -15.673 -5.214 -2.060 1.00 97.94 82 CYS A N 1
ATOM 591 C CA . CYS A 1 82 ? -15.131 -6.503 -1.656 1.00 97.94 82 CYS A CA 1
ATOM 592 C C . CYS A 1 82 ? -15.981 -7.178 -0.572 1.00 97.94 82 CYS A C 1
ATOM 594 O O . CYS A 1 82 ? -16.802 -6.558 0.110 1.00 97.94 82 CYS A O 1
ATOM 596 N N . THR A 1 83 ? -15.732 -8.471 -0.379 1.00 97.75 83 THR A N 1
ATOM 597 C CA . THR A 1 83 ? -16.273 -9.267 0.730 1.00 97.75 83 THR A CA 1
ATOM 598 C C . THR A 1 83 ? -15.121 -9.881 1.527 1.00 97.75 83 THR A C 1
ATOM 600 O O . THR A 1 83 ? -13.997 -9.927 1.025 1.00 97.75 83 THR A O 1
ATOM 603 N N . PRO A 1 84 ? -15.350 -10.394 2.747 1.00 96.00 84 PRO A N 1
ATOM 604 C CA . PRO A 1 84 ? -14.302 -11.096 3.491 1.00 96.00 84 PRO A CA 1
ATOM 605 C C . PRO A 1 84 ? -13.673 -12.277 2.728 1.00 96.00 84 PRO A C 1
ATOM 607 O O . PRO A 1 84 ? -12.458 -12.484 2.832 1.00 96.00 84 PRO A O 1
ATOM 610 N N . ASP A 1 85 ? -14.470 -12.986 1.919 1.00 95.56 85 ASP A N 1
ATOM 611 C CA . ASP A 1 85 ? -14.038 -14.125 1.090 1.00 95.56 85 ASP A CA 1
ATOM 612 C C . ASP A 1 85 ? -13.349 -13.703 -0.215 1.00 95.56 85 ASP A C 1
ATOM 614 O O . ASP A 1 85 ? -12.580 -14.466 -0.797 1.00 95.56 85 ASP A O 1
ATOM 618 N N . LYS A 1 86 ? -13.609 -12.477 -0.679 1.00 95.12 86 LYS A N 1
ATOM 619 C CA . LYS A 1 86 ? -12.961 -11.856 -1.843 1.00 95.12 86 LYS A CA 1
ATOM 620 C C . LYS A 1 86 ? -12.426 -10.476 -1.451 1.00 95.12 86 LYS A C 1
ATOM 622 O O . LYS A 1 86 ? -12.990 -9.462 -1.879 1.00 95.12 86 LYS A O 1
ATOM 627 N N . PRO A 1 87 ? -11.399 -10.427 -0.582 1.00 95.81 87 PRO A N 1
ATOM 628 C CA . PRO A 1 87 ? -10.950 -9.176 0.002 1.00 95.81 87 PRO A CA 1
ATOM 629 C C . PRO A 1 87 ? -10.131 -8.343 -0.977 1.00 95.81 87 PRO A C 1
ATOM 631 O O . PRO A 1 87 ? -9.525 -8.859 -1.917 1.00 95.81 87 PRO A O 1
ATOM 634 N N . LEU A 1 88 ? -10.046 -7.049 -0.686 1.00 97.50 88 LEU A N 1
ATOM 635 C CA . LEU A 1 88 ? -9.013 -6.191 -1.238 1.00 97.50 88 LEU A CA 1
ATOM 636 C C . LEU A 1 88 ? -7.679 -6.553 -0.580 1.00 97.50 88 LEU A C 1
ATOM 638 O O . LEU A 1 88 ? -7.516 -6.417 0.634 1.00 97.50 88 LEU A O 1
ATOM 642 N N . VAL A 1 89 ? -6.717 -6.990 -1.384 1.00 95.19 89 VAL A N 1
ATOM 643 C CA . VAL A 1 89 ? -5.337 -7.183 -0.939 1.00 95.19 89 VAL A CA 1
ATOM 644 C C . VAL A 1 89 ? -4.575 -5.882 -1.151 1.00 95.19 89 VAL A C 1
ATOM 646 O O . VAL A 1 89 ? -4.558 -5.345 -2.257 1.00 95.19 89 VAL A O 1
ATOM 649 N N . ILE A 1 90 ? -3.930 -5.383 -0.100 1.00 95.50 90 ILE A N 1
ATOM 650 C CA . ILE A 1 90 ? -3.098 -4.182 -0.152 1.00 95.50 90 ILE A CA 1
ATOM 651 C C . ILE A 1 90 ? -1.657 -4.583 0.138 1.00 95.50 90 ILE A C 1
ATOM 653 O O . ILE A 1 90 ? -1.346 -4.983 1.258 1.00 95.50 90 ILE A O 1
ATOM 657 N N . ASN A 1 91 ? -0.790 -4.466 -0.869 1.00 92.50 91 ASN A N 1
ATOM 658 C CA . ASN A 1 91 ? 0.647 -4.686 -0.728 1.00 92.50 91 ASN A CA 1
ATOM 659 C C . ASN A 1 91 ? 1.367 -3.363 -0.441 1.00 92.50 91 ASN A C 1
ATOM 661 O O . ASN A 1 91 ? 1.227 -2.405 -1.201 1.00 92.50 91 ASN A O 1
ATOM 665 N N . ILE A 1 92 ? 2.118 -3.315 0.655 1.00 91.50 92 ILE A N 1
ATOM 666 C CA . ILE A 1 92 ? 2.757 -2.114 1.187 1.00 91.50 92 ILE A CA 1
ATOM 667 C C . ILE A 1 92 ? 4.280 -2.302 1.176 1.00 91.50 92 ILE A C 1
ATOM 669 O O . ILE A 1 92 ? 4.807 -3.127 1.921 1.00 91.50 92 ILE A O 1
ATOM 673 N N . GLY A 1 93 ? 4.975 -1.492 0.373 1.00 86.25 93 GLY A N 1
ATOM 674 C CA . GLY A 1 93 ? 6.444 -1.373 0.336 1.00 86.25 93 GLY A CA 1
ATOM 675 C C . GLY A 1 93 ? 6.976 -0.094 0.999 1.00 86.25 93 GLY A C 1
ATOM 676 O O . GLY A 1 93 ? 7.987 0.444 0.579 1.00 86.25 93 GLY A O 1
ATOM 677 N N . GLY A 1 94 ? 6.231 0.467 1.953 1.00 89.00 94 GLY A N 1
ATOM 678 C CA . GLY A 1 94 ? 6.497 1.766 2.578 1.00 89.00 94 GLY A CA 1
ATOM 679 C C . GLY A 1 94 ? 5.742 1.925 3.902 1.00 89.00 94 GLY A C 1
ATOM 680 O O . GLY A 1 94 ? 5.215 0.947 4.437 1.00 89.00 94 GLY A O 1
ATOM 681 N N . PRO A 1 95 ? 5.616 3.149 4.440 1.00 92.19 95 PRO A N 1
ATOM 682 C CA . PRO A 1 95 ? 4.795 3.399 5.622 1.00 92.19 95 PRO A CA 1
ATOM 683 C C . PRO A 1 95 ? 3.310 3.055 5.404 1.00 92.19 95 PRO A C 1
ATOM 685 O O . PRO A 1 95 ? 2.699 3.434 4.403 1.00 92.19 95 PRO A O 1
ATOM 688 N N . ALA A 1 96 ? 2.683 2.396 6.385 1.00 95.38 96 ALA A N 1
ATOM 689 C 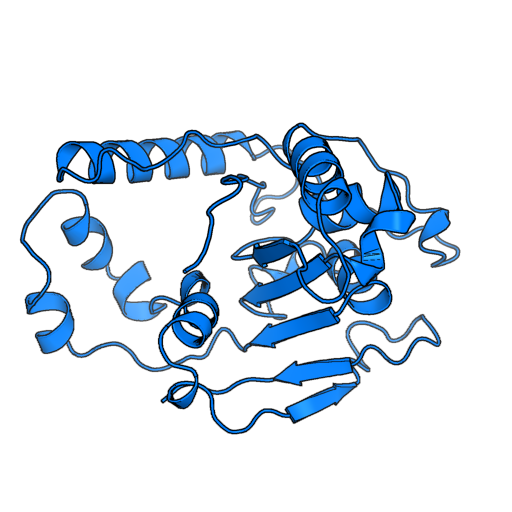CA . ALA A 1 96 ? 1.287 1.934 6.310 1.00 95.38 96 ALA A CA 1
ATOM 690 C C . ALA A 1 96 ? 0.226 3.050 6.462 1.00 95.38 96 ALA A C 1
ATOM 692 O O . ALA A 1 96 ? -0.972 2.781 6.588 1.00 95.38 96 ALA A O 1
ATOM 693 N N . THR A 1 97 ? 0.647 4.314 6.468 1.00 97.38 97 THR A N 1
ATOM 694 C CA . THR A 1 97 ? -0.167 5.467 6.864 1.00 97.38 97 THR A CA 1
ATOM 695 C C . THR A 1 97 ? -1.416 5.647 6.015 1.00 97.38 97 THR A C 1
ATOM 697 O O . THR A 1 97 ? -2.496 5.858 6.558 1.00 97.38 97 THR A O 1
ATOM 700 N N . THR A 1 98 ? -1.320 5.493 4.693 1.00 98.38 98 THR A N 1
ATOM 701 C CA . THR A 1 98 ? -2.491 5.638 3.813 1.00 98.38 98 THR A CA 1
ATOM 702 C C . THR A 1 98 ? -3.568 4.585 4.098 1.00 98.38 98 THR A C 1
ATOM 704 O O . THR A 1 98 ? -4.760 4.894 4.058 1.00 98.38 98 THR A O 1
ATOM 707 N N . VAL A 1 99 ? -3.159 3.359 4.441 1.00 98.44 99 VAL A N 1
ATOM 708 C CA . VAL A 1 99 ? -4.072 2.258 4.786 1.00 98.44 99 VAL A CA 1
ATOM 709 C C . VAL A 1 99 ? -4.704 2.486 6.154 1.00 98.44 99 VAL A C 1
ATOM 711 O O . VAL A 1 99 ? -5.919 2.360 6.299 1.00 98.44 99 VAL A O 1
ATOM 714 N N . ALA A 1 100 ? -3.911 2.897 7.145 1.00 98.38 100 ALA A N 1
ATOM 715 C CA . ALA A 1 100 ? -4.424 3.254 8.463 1.00 98.38 100 ALA A CA 1
ATOM 716 C C . ALA A 1 100 ? -5.441 4.402 8.383 1.00 98.38 100 ALA A C 1
ATOM 718 O O . ALA A 1 100 ? -6.511 4.308 8.979 1.00 98.38 100 ALA A O 1
ATOM 719 N N . THR A 1 101 ? -5.165 5.436 7.582 1.00 98.75 101 THR A N 1
ATOM 720 C CA . THR A 1 101 ? -6.110 6.528 7.312 1.00 98.75 101 THR A CA 1
ATOM 721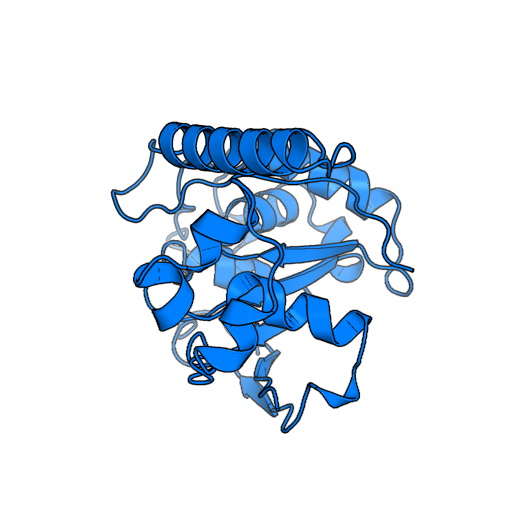 C C . THR A 1 101 ? -7.417 6.013 6.710 1.00 98.75 101 THR A C 1
ATOM 723 O O . THR A 1 101 ? -8.482 6.437 7.148 1.00 98.75 101 THR A O 1
ATOM 726 N N . ALA A 1 102 ? -7.378 5.064 5.768 1.00 98.81 102 ALA A N 1
ATOM 727 C CA . ALA A 1 102 ? -8.594 4.462 5.212 1.00 98.81 102 ALA A CA 1
ATOM 728 C C . ALA A 1 102 ? -9.412 3.702 6.275 1.00 98.81 102 ALA A C 1
ATOM 730 O O . ALA A 1 102 ? -10.632 3.839 6.330 1.00 98.81 102 ALA A O 1
ATOM 731 N N . LEU A 1 103 ? -8.744 2.954 7.161 1.00 98.69 103 LEU A N 1
ATOM 732 C CA . LEU A 1 103 ? -9.379 2.225 8.270 1.00 98.69 103 LEU A CA 1
ATOM 733 C C . LEU A 1 103 ? -9.946 3.147 9.359 1.00 98.69 103 LEU A C 1
ATOM 735 O O . LEU A 1 103 ? -10.872 2.753 10.069 1.00 98.69 103 LEU A O 1
ATOM 739 N N . LEU A 1 104 ? -9.366 4.335 9.542 1.00 98.69 104 LEU A N 1
ATOM 740 C CA . LEU A 1 104 ? -9.902 5.376 10.423 1.00 98.69 104 LEU A CA 1
ATOM 741 C C . LEU A 1 104 ? -11.107 6.073 9.783 1.00 98.69 104 LEU A C 1
ATOM 743 O O . LEU A 1 104 ? -12.096 6.322 10.467 1.00 98.69 104 LEU A O 1
ATOM 747 N N . GLN A 1 105 ? -11.033 6.334 8.476 1.00 98.62 105 GLN A N 1
ATOM 748 C CA . GLN A 1 105 ? -12.087 6.966 7.690 1.00 98.62 105 GLN A CA 1
ATOM 749 C C . GLN A 1 105 ? -13.352 6.106 7.604 1.00 98.62 105 GLN A C 1
ATOM 751 O O . GLN A 1 105 ? -14.454 6.632 7.739 1.00 98.62 105 GLN A O 1
ATOM 756 N N . ASP A 1 106 ? -13.208 4.799 7.382 1.00 98.62 106 ASP A N 1
ATOM 757 C CA . ASP A 1 106 ? -14.329 3.861 7.368 1.00 98.62 106 ASP A CA 1
ATOM 758 C C . ASP A 1 106 ? -13.939 2.535 8.039 1.00 98.62 106 ASP A C 1
ATOM 760 O O . ASP A 1 106 ? -13.400 1.640 7.389 1.00 98.62 106 ASP A O 1
ATOM 764 N N . PRO A 1 107 ? -14.224 2.361 9.342 1.00 97.94 107 PRO A N 1
ATOM 765 C CA . PRO A 1 107 ? -13.884 1.133 10.057 1.00 97.94 107 PRO A CA 1
ATOM 766 C C . PRO A 1 107 ? -14.598 -0.124 9.534 1.00 97.94 107 PRO A C 1
ATOM 768 O O . PRO A 1 107 ? -14.159 -1.234 9.831 1.00 97.94 107 PRO A O 1
ATOM 771 N N . THR A 1 108 ? -15.679 0.015 8.756 1.00 98.06 108 THR A N 1
ATOM 772 C CA . THR A 1 108 ? -16.498 -1.116 8.274 1.00 98.06 108 THR A CA 1
ATOM 773 C C . THR A 1 108 ? -15.858 -1.894 7.121 1.00 98.06 108 THR A C 1
ATOM 775 O O . THR A 1 108 ? -16.409 -2.895 6.663 1.00 98.06 108 THR A O 1
ATOM 778 N N . ILE A 1 109 ? -14.705 -1.436 6.624 1.00 98.44 109 ILE A N 1
ATOM 779 C CA . ILE A 1 109 ? -13.949 -2.105 5.556 1.00 98.44 109 ILE A CA 1
ATOM 780 C C . ILE A 1 109 ? -12.929 -3.120 6.093 1.00 98.44 109 ILE A C 1
ATOM 782 O O . ILE A 1 109 ? -12.284 -3.811 5.309 1.00 98.44 109 ILE A O 1
ATOM 786 N N . ALA A 1 110 ? -12.739 -3.182 7.412 1.00 97.75 110 ALA A N 1
ATOM 787 C CA . ALA A 1 110 ? -11.606 -3.855 8.037 1.00 97.75 110 ALA A CA 1
ATOM 788 C C . ALA A 1 110 ? -11.538 -5.370 7.751 1.00 97.75 110 ALA A C 1
ATOM 790 O O . ALA A 1 110 ? -10.461 -5.905 7.490 1.00 97.75 110 ALA A O 1
ATOM 791 N N . ASP A 1 111 ? -12.683 -6.055 7.725 1.00 97.25 111 ASP A N 1
ATOM 792 C CA . ASP A 1 111 ? -12.801 -7.484 7.406 1.00 97.25 111 ASP A CA 1
ATOM 793 C C . ASP A 1 111 ? -12.646 -7.788 5.900 1.00 97.25 111 ASP A C 1
ATOM 795 O O . ASP A 1 111 ? -12.265 -8.897 5.509 1.00 97.25 111 ASP A O 1
ATOM 799 N N . LYS A 1 112 ? -12.867 -6.781 5.050 1.00 98.31 112 LYS A N 1
ATOM 800 C CA . LYS A 1 112 ? -12.748 -6.837 3.584 1.00 98.31 112 LYS A CA 1
ATOM 801 C C . LYS A 1 112 ? -11.341 -6.524 3.079 1.00 98.31 112 LYS A C 1
ATOM 803 O O . LYS A 1 112 ? -11.132 -6.538 1.869 1.00 98.31 112 LYS A O 1
ATOM 808 N N . ILE A 1 113 ? -10.387 -6.250 3.970 1.00 97.69 113 ILE A N 1
ATOM 809 C CA . ILE A 1 113 ? -9.000 -5.936 3.617 1.00 97.69 113 ILE A CA 1
ATOM 810 C C . ILE A 1 113 ? -8.047 -7.006 4.163 1.00 97.69 113 ILE A C 1
ATOM 812 O O . ILE A 1 113 ? -8.166 -7.471 5.299 1.00 97.69 113 ILE A O 1
ATOM 816 N N . VAL A 1 114 ? -7.066 -7.369 3.339 1.00 94.38 114 VAL A N 1
ATOM 817 C CA . VAL A 1 114 ? -5.853 -8.085 3.745 1.00 94.38 114 VAL A CA 1
ATOM 818 C C . VAL A 1 114 ? -4.667 -7.164 3.495 1.00 94.38 114 VAL A C 1
ATOM 820 O O . VAL A 1 114 ? -4.491 -6.675 2.381 1.00 94.38 114 VAL A O 1
ATOM 823 N N . VAL A 1 115 ? -3.855 -6.929 4.521 1.00 93.31 115 VAL A N 1
ATOM 824 C CA . VAL A 1 115 ? -2.657 -6.094 4.415 1.00 93.31 115 VAL A CA 1
ATOM 825 C C . VAL A 1 115 ? -1.426 -6.983 4.360 1.00 93.31 115 VAL A C 1
ATOM 827 O O . VAL A 1 115 ? -1.208 -7.799 5.254 1.00 93.31 115 VAL A O 1
ATOM 830 N N . LEU A 1 116 ? -0.623 -6.798 3.318 1.00 89.56 116 LEU A N 1
ATOM 831 C CA . LEU A 1 116 ? 0.685 -7.410 3.135 1.00 89.56 116 LEU A CA 1
ATOM 832 C C . LEU A 1 116 ? 1.723 -6.297 3.252 1.00 89.56 116 LEU A C 1
ATOM 834 O O . LEU A 1 116 ? 1.651 -5.325 2.506 1.00 89.56 116 LEU A O 1
ATOM 838 N N . MET A 1 117 ? 2.652 -6.400 4.196 1.00 87.44 117 MET A N 1
ATOM 839 C CA . MET A 1 117 ? 3.638 -5.348 4.440 1.00 87.44 117 MET A CA 1
ATOM 840 C C . MET A 1 117 ? 5.061 -5.891 4.425 1.00 87.44 117 MET A C 1
ATOM 842 O O . MET A 1 117 ? 5.393 -6.827 5.159 1.00 87.44 117 MET A O 1
ATOM 846 N N . CYS A 1 118 ? 5.899 -5.263 3.604 1.00 81.56 118 CYS A N 1
ATOM 847 C CA . CYS A 1 118 ? 7.337 -5.453 3.636 1.00 81.56 118 CYS A CA 1
ATOM 848 C C . CYS A 1 118 ? 7.896 -4.803 4.885 1.00 81.56 118 CYS A C 1
ATOM 850 O O . CYS A 1 118 ? 7.718 -3.606 5.077 1.00 81.56 118 CYS A O 1
ATOM 852 N N . ASP A 1 119 ? 8.611 -5.586 5.682 1.00 76.19 119 ASP A N 1
ATOM 853 C CA . ASP A 1 119 ? 9.390 -5.134 6.820 1.00 76.19 119 ASP A CA 1
ATOM 854 C C . ASP A 1 119 ? 8.606 -4.451 7.958 1.00 76.19 119 ASP A C 1
ATOM 856 O O . ASP A 1 119 ? 7.859 -3.493 7.795 1.00 76.19 119 ASP A O 1
ATOM 860 N N . LEU A 1 120 ? 8.839 -4.921 9.183 1.00 76.88 120 LEU A N 1
ATOM 861 C CA . LEU A 1 120 ? 8.377 -4.246 10.406 1.00 76.88 120 LEU A CA 1
ATOM 862 C C . LEU A 1 120 ? 9.517 -3.518 11.121 1.00 76.88 120 LEU A C 1
ATOM 864 O O . LEU A 1 120 ? 9.391 -3.127 12.286 1.00 76.88 120 LEU A O 1
ATOM 868 N N . THR A 1 121 ? 10.653 -3.376 10.447 1.00 71.25 121 THR A N 1
ATOM 869 C CA . THR A 1 121 ? 11.866 -2.754 10.957 1.00 71.25 121 THR A CA 1
ATOM 870 C C . THR A 1 121 ? 12.212 -1.482 10.177 1.00 71.25 121 THR A C 1
ATOM 872 O O . THR A 1 121 ? 11.528 -1.094 9.235 1.00 71.25 121 THR A O 1
ATOM 875 N N . ASP A 1 122 ? 13.160 -0.732 10.732 1.00 74.19 122 ASP A N 1
ATOM 876 C CA . ASP A 1 122 ? 13.751 0.515 10.232 1.00 74.19 122 ASP A CA 1
ATOM 877 C C . ASP A 1 122 ? 12.973 1.350 9.185 1.00 74.19 122 ASP A C 1
ATOM 879 O O . ASP A 1 122 ? 12.317 2.328 9.565 1.00 74.19 122 ASP A O 1
ATOM 883 N N . TYR A 1 123 ? 13.095 1.029 7.886 1.00 77.50 123 TYR A N 1
ATOM 884 C CA . TYR A 1 123 ? 12.660 1.896 6.782 1.00 77.50 123 TYR A CA 1
ATOM 885 C C . TYR A 1 123 ? 11.135 1.958 6.655 1.00 77.50 123 TYR A C 1
ATOM 887 O O . TYR A 1 123 ? 10.567 3.034 6.807 1.00 77.50 123 TYR A O 1
ATOM 895 N N . ASN A 1 124 ? 10.445 0.825 6.500 1.00 82.44 124 ASN A N 1
ATOM 896 C CA . ASN A 1 124 ? 8.979 0.812 6.358 1.00 82.44 124 ASN A CA 1
ATOM 897 C C . ASN A 1 124 ? 8.246 1.083 7.686 1.00 82.44 124 ASN A C 1
ATOM 899 O O . ASN A 1 124 ? 7.052 1.383 7.715 1.00 82.44 124 ASN A O 1
ATOM 903 N N . ASN A 1 125 ? 8.979 1.058 8.801 1.00 85.50 125 ASN A N 1
ATOM 904 C CA . ASN A 1 125 ? 8.470 1.264 10.153 1.00 85.50 125 ASN A CA 1
ATOM 905 C C . ASN A 1 125 ? 8.449 2.737 10.616 1.00 85.50 125 ASN A C 1
ATOM 907 O O . ASN A 1 125 ? 8.424 2.992 11.826 1.00 85.50 125 ASN A O 1
ATOM 911 N N . LYS A 1 126 ? 8.486 3.722 9.701 1.00 90.88 126 LYS A N 1
ATOM 912 C CA . LYS A 1 126 ? 8.466 5.147 10.097 1.00 90.88 126 LYS A CA 1
ATOM 913 C C . LYS A 1 126 ? 7.177 5.537 10.825 1.00 90.88 126 LYS A C 1
ATOM 915 O O . LYS A 1 126 ? 7.248 6.225 11.839 1.00 90.88 126 LYS A O 1
ATOM 920 N N . ASP A 1 127 ? 6.025 5.022 10.395 1.00 93.12 127 ASP A N 1
ATOM 921 C CA . ASP A 1 127 ? 4.738 5.241 11.069 1.00 93.12 127 ASP A CA 1
ATOM 922 C C . ASP A 1 127 ? 4.283 4.001 11.855 1.00 93.12 127 ASP A C 1
ATOM 924 O O . ASP A 1 127 ? 3.418 3.221 11.441 1.00 93.12 127 ASP A O 1
ATOM 928 N N . LYS A 1 128 ? 4.879 3.823 13.036 1.00 92.38 128 LYS A N 1
ATOM 929 C CA . LYS A 1 128 ? 4.564 2.708 13.946 1.00 92.38 128 LYS A CA 1
ATOM 930 C C . LYS A 1 128 ? 3.098 2.689 14.370 1.00 92.38 128 LYS A C 1
ATOM 932 O O . LYS A 1 128 ? 2.541 1.620 14.622 1.00 92.38 128 LYS A O 1
ATOM 937 N N . TRP A 1 129 ? 2.476 3.864 14.484 1.00 94.88 129 TRP A N 1
ATOM 938 C CA . TRP A 1 129 ? 1.084 3.954 14.899 1.00 94.88 129 TRP A CA 1
ATOM 939 C C . TRP A 1 129 ? 0.150 3.472 13.791 1.00 94.88 129 TRP A C 1
ATOM 941 O O . TRP A 1 129 ? -0.745 2.673 14.066 1.00 94.88 129 TRP A O 1
ATOM 951 N N . ALA A 1 130 ? 0.409 3.849 12.538 1.00 96.00 130 ALA A N 1
ATOM 952 C CA . ALA A 1 130 ? -0.321 3.321 11.391 1.00 96.00 130 ALA A CA 1
ATOM 953 C C . ALA A 1 130 ? -0.217 1.795 11.275 1.00 96.00 130 ALA A C 1
ATOM 955 O O . ALA A 1 130 ? -1.225 1.129 11.026 1.00 96.00 130 ALA A O 1
ATOM 956 N N . ILE A 1 131 ? 0.970 1.228 11.508 1.00 93.69 131 ILE A N 1
ATOM 957 C CA . ILE A 1 131 ? 1.163 -0.229 11.523 1.00 93.69 131 ILE A CA 1
ATOM 958 C C . ILE A 1 131 ? 0.300 -0.867 12.610 1.00 93.69 131 ILE A C 1
ATOM 960 O O . ILE A 1 131 ? -0.432 -1.811 12.323 1.00 93.69 131 ILE A O 1
ATOM 964 N N . ASN A 1 132 ? 0.316 -0.323 13.833 1.00 92.62 132 ASN A N 1
ATOM 965 C CA . ASN A 1 132 ? -0.544 -0.811 14.912 1.00 92.62 132 ASN A CA 1
ATOM 966 C C . ASN A 1 132 ? -2.033 -0.771 14.526 1.00 92.62 132 ASN A C 1
ATOM 968 O O . ASN A 1 132 ? -2.749 -1.737 14.768 1.00 92.62 132 ASN A O 1
ATOM 972 N N . ILE A 1 133 ? -2.501 0.306 13.890 1.00 95.88 133 ILE A N 1
ATOM 973 C CA . ILE A 1 133 ? -3.894 0.412 13.429 1.00 95.88 133 ILE A CA 1
ATOM 974 C C . ILE A 1 133 ? -4.223 -0.688 12.417 1.00 95.88 133 ILE A C 1
ATOM 976 O O . ILE A 1 133 ? -5.238 -1.371 12.567 1.00 95.88 133 ILE A O 1
ATOM 980 N N . CYS A 1 134 ? -3.373 -0.873 11.404 1.00 95.38 134 CYS A N 1
ATOM 981 C CA . CYS A 1 134 ? -3.583 -1.889 10.375 1.00 95.38 134 CYS A CA 1
ATOM 982 C C . CYS A 1 134 ? -3.615 -3.288 10.989 1.00 95.38 134 CYS A C 1
ATOM 984 O O . CYS A 1 134 ? -4.527 -4.071 10.722 1.00 95.38 134 CYS A O 1
ATOM 986 N N . ALA A 1 135 ? -2.652 -3.582 11.854 1.00 92.56 135 ALA A N 1
ATOM 987 C CA . ALA A 1 135 ? -2.469 -4.904 12.418 1.00 92.56 135 ALA A CA 1
ATOM 988 C C . ALA A 1 135 ? -3.523 -5.251 13.492 1.00 92.56 135 ALA A C 1
ATOM 990 O O . ALA A 1 135 ? -3.898 -6.411 13.639 1.00 92.56 135 ALA A O 1
ATOM 991 N N . ALA A 1 136 ? -4.076 -4.248 14.184 1.00 92.56 136 ALA A N 1
ATOM 992 C CA . ALA A 1 136 ? -5.180 -4.430 15.128 1.00 92.56 136 ALA A CA 1
ATOM 993 C C . ALA A 1 136 ? -6.553 -4.605 14.454 1.00 92.56 136 ALA A C 1
ATOM 995 O O . ALA A 1 136 ? -7.467 -5.139 15.080 1.00 92.56 136 ALA A O 1
ATOM 996 N N . ARG A 1 137 ? -6.732 -4.123 13.216 1.00 94.69 137 ARG A N 1
ATOM 997 C CA . ARG A 1 137 ? -8.046 -4.096 12.545 1.00 94.69 137 ARG A CA 1
ATOM 998 C C . ARG A 1 137 ? -8.190 -5.089 11.400 1.00 94.69 137 ARG A C 1
ATOM 1000 O O . ARG A 1 137 ? -9.314 -5.436 11.063 1.00 94.69 137 ARG A O 1
ATOM 1007 N N . THR A 1 138 ? -7.096 -5.531 10.790 1.00 94.88 138 THR A N 1
ATOM 1008 C CA . THR A 1 138 ? -7.145 -6.306 9.541 1.00 94.88 138 THR A CA 1
ATOM 1009 C C . THR A 1 138 ? -6.485 -7.670 9.675 1.00 94.88 138 THR A C 1
ATOM 1011 O O . THR A 1 138 ? -5.781 -7.965 10.642 1.00 94.88 138 THR A O 1
ATOM 1014 N N . ARG A 1 139 ? -6.670 -8.506 8.650 1.00 91.44 139 ARG A N 1
ATOM 1015 C CA . ARG A 1 139 ? -5.792 -9.654 8.417 1.00 91.44 139 ARG A CA 1
ATOM 1016 C C . ARG A 1 139 ? -4.444 -9.127 7.921 1.00 91.44 139 ARG A C 1
ATOM 1018 O O . ARG A 1 139 ? -4.322 -8.760 6.754 1.00 91.44 139 ARG A O 1
ATOM 1025 N N . PHE A 1 140 ? -3.467 -9.067 8.819 1.00 88.75 140 PHE A N 1
ATOM 1026 C CA . PHE A 1 140 ? -2.177 -8.427 8.579 1.00 88.75 140 PHE A CA 1
ATOM 1027 C C . PHE A 1 140 ? -1.040 -9.453 8.495 1.00 88.75 140 PHE A C 1
ATOM 1029 O O . PHE A 1 140 ? -0.807 -10.242 9.413 1.00 88.75 140 PHE A O 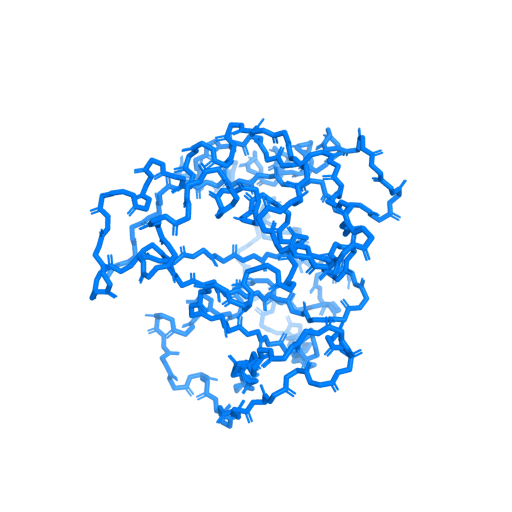1
ATOM 1036 N N . PHE A 1 141 ? -0.308 -9.421 7.388 1.00 85.44 141 PHE A N 1
ATOM 1037 C CA . PHE A 1 141 ? 0.833 -10.281 7.114 1.00 85.44 141 PHE A CA 1
ATOM 1038 C C . PHE A 1 141 ? 2.050 -9.398 6.896 1.00 85.44 141 PHE A C 1
ATOM 1040 O O . PHE A 1 141 ? 2.009 -8.470 6.089 1.00 85.44 141 PHE A O 1
ATOM 1047 N N . ALA A 1 142 ? 3.140 -9.701 7.592 1.00 81.88 142 ALA A N 1
ATOM 1048 C CA . ALA A 1 142 ? 4.386 -8.989 7.386 1.00 81.88 142 ALA A CA 1
ATOM 1049 C C . ALA A 1 142 ? 5.562 -9.944 7.322 1.00 81.88 142 ALA A C 1
ATOM 1051 O O . ALA A 1 142 ? 5.638 -10.938 8.044 1.00 81.88 142 ALA A O 1
ATOM 1052 N N . TYR A 1 143 ? 6.510 -9.609 6.469 1.00 76.38 143 TYR A N 1
ATOM 1053 C CA . TYR A 1 143 ? 7.684 -10.424 6.210 1.00 76.38 143 TYR A CA 1
ATOM 1054 C C . TYR A 1 143 ? 8.944 -9.601 6.476 1.00 76.38 143 TYR A C 1
ATOM 1056 O O . TYR A 1 143 ? 8.916 -8.374 6.385 1.00 76.38 143 TYR A O 1
ATOM 1064 N N . PRO A 1 144 ? 10.042 -10.245 6.896 1.00 69.62 144 PRO A N 1
ATOM 1065 C CA . PRO A 1 144 ? 11.273 -9.530 7.195 1.00 69.62 144 PRO A CA 1
ATOM 1066 C C . PRO A 1 144 ? 11.891 -8.960 5.911 1.00 69.62 144 PRO A C 1
ATOM 1068 O O . PRO A 1 144 ? 11.910 -9.646 4.893 1.00 69.62 144 PRO A O 1
ATOM 1071 N N . PHE A 1 145 ? 12.480 -7.760 6.001 1.00 61.97 145 PHE A N 1
ATOM 1072 C CA . PHE A 1 145 ? 13.298 -7.165 4.928 1.00 61.97 145 PHE A CA 1
ATOM 1073 C C . PHE A 1 145 ? 14.453 -8.073 4.492 1.00 61.97 145 PHE A C 1
ATOM 1075 O O . PHE A 1 145 ? 14.887 -8.054 3.347 1.00 61.97 145 PHE A O 1
ATOM 1082 N N . ILE A 1 146 ? 14.941 -8.905 5.417 1.00 54.19 146 ILE A N 1
ATOM 1083 C CA . ILE A 1 146 ? 16.037 -9.841 5.176 1.00 54.19 146 ILE A CA 1
ATOM 1084 C C . ILE A 1 146 ? 15.497 -11.074 4.445 1.00 54.19 146 ILE A C 1
ATOM 1086 O O . ILE A 1 146 ? 15.362 -12.159 5.012 1.00 54.19 146 ILE A O 1
ATOM 1090 N N . LEU A 1 147 ? 15.210 -10.893 3.164 1.00 53.44 147 LEU A N 1
ATOM 1091 C CA . LEU A 1 147 ? 15.389 -11.934 2.168 1.00 53.44 147 LEU A CA 1
ATOM 1092 C C . LEU A 1 147 ? 16.795 -11.719 1.617 1.00 53.44 147 LEU A C 1
ATOM 1094 O O . LEU A 1 147 ? 16.994 -11.061 0.602 1.00 53.44 147 LEU A O 1
ATOM 1098 N N . ASN A 1 148 ? 17.792 -12.190 2.368 1.00 45.75 148 ASN A N 1
ATOM 1099 C CA . ASN A 1 148 ? 19.193 -12.171 1.960 1.00 45.75 148 ASN A CA 1
ATOM 1100 C C . ASN A 1 148 ? 19.394 -13.198 0.839 1.00 45.75 148 ASN A C 1
ATOM 1102 O O . ASN A 1 148 ? 20.012 -14.237 1.039 1.00 45.75 148 ASN A O 1
ATOM 1106 N N . HIS A 1 149 ? 18.795 -12.927 -0.312 1.00 54.00 149 HIS A N 1
ATOM 1107 C CA . HIS A 1 149 ? 18.794 -13.808 -1.472 1.00 54.00 149 HIS A CA 1
ATOM 1108 C C . HIS A 1 149 ? 19.549 -13.198 -2.634 1.00 54.00 149 HIS A C 1
ATOM 1110 O O . HIS A 1 149 ? 19.330 -13.657 -3.748 1.00 54.00 149 HIS A O 1
ATOM 1116 N N . GLY A 1 150 ? 20.392 -12.181 -2.361 1.00 54.97 150 GLY A N 1
ATOM 1117 C CA . GLY A 1 150 ? 21.200 -11.413 -3.314 1.00 54.97 150 GLY A CA 1
ATOM 1118 C C . GLY A 1 150 ? 21.329 -12.157 -4.626 1.00 54.97 150 GLY A C 1
ATOM 1119 O O . GLY A 1 150 ? 22.146 -13.072 -4.740 1.00 54.97 150 GLY A O 1
ATOM 1120 N N . TYR A 1 151 ? 20.398 -11.866 -5.542 1.00 65.44 151 TYR A N 1
ATOM 1121 C CA . TYR A 1 151 ? 20.220 -12.727 -6.697 1.00 65.44 151 TYR A CA 1
ATOM 1122 C C . TYR A 1 151 ? 21.547 -12.769 -7.435 1.00 65.44 151 TYR A C 1
ATOM 1124 O O . TYR A 1 151 ? 22.190 -11.728 -7.602 1.00 65.44 151 TYR A O 1
ATOM 1132 N N . SER A 1 152 ? 21.974 -13.970 -7.831 1.00 72.56 152 SER A N 1
ATOM 1133 C CA . SER A 1 152 ? 23.247 -14.107 -8.534 1.00 72.56 152 SER A CA 1
ATOM 1134 C C . SER A 1 152 ? 23.276 -13.153 -9.728 1.00 72.56 152 SER A C 1
ATOM 1136 O O . SER A 1 152 ? 22.251 -12.944 -10.384 1.00 72.56 152 SER A O 1
ATOM 1138 N N . ASP A 1 153 ? 24.445 -12.601 -10.051 1.00 76.81 153 ASP A N 1
ATOM 1139 C CA . ASP A 1 153 ? 24.589 -11.766 -11.249 1.00 76.81 153 ASP A CA 1
ATOM 1140 C C . ASP A 1 153 ? 24.109 -12.496 -12.514 1.00 76.81 153 ASP A C 1
ATOM 1142 O O . ASP A 1 153 ? 23.601 -11.860 -13.433 1.00 76.81 153 ASP A O 1
ATOM 1146 N N . ALA A 1 154 ? 24.181 -13.832 -12.528 1.00 81.38 154 ALA A N 1
ATOM 1147 C CA . ALA A 1 154 ? 23.644 -14.672 -13.592 1.00 81.38 154 ALA A CA 1
ATOM 1148 C C . ALA A 1 154 ? 22.111 -14.612 -13.722 1.00 81.38 154 ALA A C 1
ATOM 1150 O O . ALA A 1 154 ? 21.602 -14.775 -14.828 1.00 81.38 154 ALA A O 1
ATOM 1151 N N . LEU A 1 155 ? 21.363 -14.382 -12.636 1.00 78.44 155 LEU A N 1
ATOM 1152 C CA . LEU A 1 155 ? 19.916 -14.163 -12.720 1.00 78.44 155 LEU A CA 1
ATOM 1153 C C . LEU A 1 155 ? 19.615 -12.766 -13.258 1.00 78.44 155 LEU A C 1
ATOM 1155 O O . LEU A 1 155 ? 18.805 -12.622 -14.167 1.00 78.44 155 LEU A O 1
ATOM 1159 N N . TRP A 1 156 ? 20.305 -11.743 -12.749 1.00 79.25 156 TRP A N 1
ATOM 1160 C CA . TRP A 1 156 ? 20.131 -10.379 -13.248 1.00 79.25 156 TRP A CA 1
ATOM 1161 C C . TRP A 1 156 ? 20.485 -10.266 -14.732 1.00 79.25 156 TRP A C 1
ATOM 1163 O O . TRP A 1 156 ? 19.784 -9.589 -15.473 1.00 79.25 156 TRP A O 1
ATOM 1173 N N . ALA A 1 157 ? 21.520 -10.975 -15.190 1.00 83.94 157 ALA A N 1
ATOM 1174 C CA . ALA A 1 157 ? 21.931 -11.008 -16.593 1.00 83.94 157 ALA A CA 1
ATOM 1175 C C . ALA A 1 157 ? 20.884 -11.618 -17.548 1.00 83.94 157 ALA A C 1
ATOM 1177 O O . ALA A 1 157 ? 21.023 -11.469 -18.759 1.00 83.94 157 ALA A O 1
ATOM 1178 N N . GLN A 1 158 ? 19.853 -12.299 -17.030 1.00 87.62 158 GLN A N 1
ATOM 1179 C CA . GLN A 1 158 ? 18.741 -12.812 -17.840 1.00 87.62 158 GLN A CA 1
ATOM 1180 C C . GLN A 1 158 ? 17.672 -11.752 -18.122 1.00 87.62 158 GLN A C 1
ATOM 1182 O O . GLN A 1 158 ? 16.821 -11.973 -18.986 1.00 87.62 158 GLN A O 1
ATOM 1187 N N . LEU A 1 159 ? 17.681 -10.619 -17.410 1.00 86.06 159 LEU A N 1
ATOM 1188 C CA . LEU A 1 159 ? 16.748 -9.536 -17.696 1.00 86.06 159 LEU A CA 1
ATOM 1189 C C . LEU A 1 159 ? 17.047 -8.929 -19.077 1.00 86.06 159 LEU A C 1
ATOM 1191 O O . LEU A 1 159 ? 18.215 -8.781 -19.446 1.00 86.06 159 LEU A O 1
ATOM 1195 N N . PRO A 1 160 ? 16.016 -8.555 -19.856 1.00 88.38 160 PRO A N 1
ATOM 1196 C CA . PRO A 1 160 ? 16.233 -7.872 -21.124 1.00 88.38 160 PRO A CA 1
ATOM 1197 C C . PRO A 1 160 ? 17.005 -6.567 -20.913 1.00 88.38 160 PRO A C 1
ATOM 1199 O O . PRO A 1 160 ? 16.720 -5.830 -19.976 1.00 88.38 160 PRO A O 1
ATOM 1202 N N . SER A 1 161 ? 17.928 -6.230 -21.813 1.00 89.44 161 SER A N 1
ATOM 1203 C CA . SER A 1 161 ? 18.595 -4.925 -21.762 1.00 89.44 161 SER A CA 1
ATOM 1204 C C . SER A 1 161 ? 17.641 -3.836 -22.256 1.00 89.44 161 SER A C 1
ATOM 1206 O O . SER A 1 161 ? 17.303 -3.780 -23.440 1.00 89.44 161 SER A O 1
ATOM 1208 N N . ASN A 1 162 ? 17.156 -3.011 -21.330 1.00 90.75 162 ASN A N 1
ATOM 1209 C CA . ASN A 1 162 ? 16.327 -1.839 -21.596 1.00 90.75 162 ASN A CA 1
ATOM 1210 C C . ASN A 1 162 ? 16.308 -0.915 -20.368 1.00 90.75 162 ASN A C 1
ATOM 1212 O O . ASN A 1 162 ? 16.588 -1.339 -19.250 1.00 90.75 162 ASN A O 1
ATOM 1216 N N . VAL A 1 163 ? 15.862 0.328 -20.566 1.00 90.38 163 VAL A N 1
ATOM 1217 C CA . VAL A 1 163 ? 15.864 1.383 -19.535 1.00 90.38 163 VAL A CA 1
ATOM 1218 C C . VAL A 1 163 ? 15.112 1.029 -18.245 1.00 90.38 163 VAL A C 1
ATOM 1220 O O . VAL A 1 163 ? 15.386 1.606 -17.194 1.00 90.38 163 VAL A O 1
ATOM 1223 N N . PHE A 1 164 ? 14.150 0.106 -18.306 1.00 89.19 164 PHE A N 1
ATOM 1224 C CA . PHE A 1 164 ? 13.416 -0.362 -17.135 1.00 89.19 164 PHE A CA 1
ATOM 1225 C C . PHE A 1 164 ? 14.218 -1.407 -16.361 1.00 89.19 164 PHE A C 1
ATOM 1227 O O . PHE A 1 164 ? 14.426 -1.264 -15.158 1.00 89.19 164 PHE A O 1
ATOM 1234 N N . CYS A 1 165 ? 14.708 -2.430 -17.057 1.00 87.50 165 CYS A N 1
ATOM 1235 C CA . CYS A 1 165 ? 15.503 -3.505 -16.478 1.00 87.50 165 CYS A CA 1
ATOM 1236 C C . CYS A 1 165 ? 16.866 -3.011 -15.961 1.00 87.50 165 CYS A C 1
ATOM 1238 O O . CYS A 1 165 ? 17.307 -3.457 -14.904 1.00 87.50 165 CYS A O 1
ATOM 1240 N N . ASP A 1 166 ? 17.470 -2.016 -16.616 1.00 85.38 166 ASP A N 1
ATOM 1241 C CA . ASP A 1 166 ? 18.745 -1.398 -16.223 1.00 85.38 166 ASP A CA 1
ATOM 1242 C C . ASP A 1 166 ? 18.708 -0.822 -14.793 1.00 85.38 166 ASP A C 1
ATOM 1244 O O . ASP A 1 166 ? 19.707 -0.858 -14.072 1.00 85.38 166 ASP A O 1
ATOM 1248 N N . HIS A 1 167 ? 17.538 -0.369 -14.326 1.00 79.81 167 HIS A N 1
ATOM 1249 C CA . HIS A 1 167 ? 17.350 0.112 -12.953 1.00 79.81 167 HIS A CA 1
ATOM 1250 C C . HIS A 1 167 ? 17.598 -0.983 -11.899 1.00 79.81 167 HIS A C 1
ATOM 1252 O O . HIS A 1 167 ? 18.127 -0.710 -10.816 1.00 79.81 167 HIS A O 1
ATOM 1258 N N . PHE A 1 168 ? 17.281 -2.238 -12.225 1.00 78.19 168 PHE A N 1
ATOM 1259 C CA . PHE A 1 168 ? 17.482 -3.378 -11.329 1.00 78.19 168 PHE A CA 1
ATOM 1260 C C . PHE A 1 168 ? 18.949 -3.813 -11.237 1.00 78.19 168 PHE A C 1
ATOM 1262 O O . PHE A 1 168 ? 19.326 -4.517 -10.304 1.00 78.19 168 PHE A O 1
ATOM 1269 N N . HIS A 1 169 ? 19.806 -3.344 -12.149 1.00 76.69 169 HIS A N 1
ATOM 1270 C CA . HIS A 1 169 ? 21.244 -3.602 -12.093 1.00 76.69 169 HIS A CA 1
ATOM 1271 C C . HIS A 1 169 ? 21.999 -2.656 -11.144 1.00 76.69 169 HIS A C 1
ATOM 1273 O O . HIS A 1 169 ? 23.204 -2.836 -10.941 1.00 76.69 169 HIS A O 1
ATOM 1279 N N . THR A 1 170 ? 21.322 -1.676 -10.535 1.00 74.25 170 THR A N 1
ATOM 1280 C CA . THR A 1 170 ? 21.932 -0.769 -9.552 1.00 74.25 170 THR A CA 1
ATOM 1281 C C . THR A 1 170 ? 22.306 -1.502 -8.260 1.00 74.25 170 THR A C 1
ATOM 1283 O O . THR A 1 170 ? 21.646 -2.453 -7.844 1.00 74.25 170 THR A O 1
ATOM 1286 N N . GLY A 1 171 ? 23.364 -1.041 -7.582 1.00 65.44 171 GLY A N 1
ATOM 1287 C CA . GLY A 1 171 ? 23.848 -1.672 -6.347 1.00 65.44 171 GLY A CA 1
ATOM 1288 C C . GLY A 1 171 ? 22.808 -1.712 -5.221 1.00 65.44 171 GLY A C 1
ATOM 1289 O O . GLY A 1 171 ? 22.783 -2.669 -4.454 1.00 65.44 171 GLY A O 1
ATOM 1290 N N . LEU A 1 172 ? 21.913 -0.719 -5.159 1.00 68.81 172 LEU A N 1
ATOM 1291 C CA . LEU A 1 172 ? 20.831 -0.669 -4.174 1.00 68.81 172 LEU A CA 1
ATOM 1292 C C . LEU A 1 172 ? 19.809 -1.791 -4.400 1.00 68.81 172 LEU A C 1
ATOM 1294 O O . LEU A 1 172 ? 19.471 -2.504 -3.462 1.00 68.81 172 LEU A O 1
ATOM 1298 N N . VAL A 1 173 ? 19.350 -1.985 -5.639 1.00 70.56 173 VAL A N 1
ATOM 1299 C CA . VAL A 1 173 ? 18.354 -3.018 -5.965 1.00 70.56 173 VAL A CA 1
ATOM 1300 C C . VAL A 1 173 ? 18.964 -4.417 -5.886 1.00 70.56 173 VAL A C 1
ATOM 1302 O O . VAL A 1 173 ? 18.362 -5.323 -5.310 1.00 70.56 173 VAL A O 1
ATOM 1305 N N . LYS A 1 174 ? 20.203 -4.587 -6.367 1.00 67.44 174 LYS A N 1
ATOM 1306 C CA . LYS A 1 174 ? 20.947 -5.845 -6.209 1.00 67.44 174 LYS A CA 1
ATOM 1307 C C . LYS A 1 174 ? 21.168 -6.213 -4.738 1.00 67.44 174 LYS A C 1
ATOM 1309 O O . LYS A 1 174 ? 21.082 -7.388 -4.393 1.00 67.44 174 LYS A O 1
ATOM 1314 N N . GLY A 1 175 ? 21.445 -5.222 -3.887 1.00 64.25 175 GLY A N 1
ATOM 1315 C CA . GLY A 1 175 ? 21.689 -5.412 -2.456 1.00 64.25 175 GLY A CA 1
ATOM 1316 C C . GLY A 1 175 ? 20.426 -5.637 -1.622 1.00 64.25 175 GLY A C 1
ATOM 1317 O O . GLY A 1 175 ? 20.487 -6.357 -0.630 1.00 64.25 175 GLY A O 1
ATOM 1318 N N . ASN A 1 176 ? 19.289 -5.067 -2.033 1.00 62.69 176 ASN A N 1
ATOM 1319 C CA . ASN A 1 176 ? 18.041 -5.103 -1.260 1.00 62.69 176 ASN A CA 1
ATOM 1320 C C . ASN A 1 176 ? 17.015 -6.137 -1.758 1.00 62.69 176 ASN A C 1
ATOM 1322 O O . ASN A 1 176 ? 15.966 -6.294 -1.133 1.00 62.69 176 ASN A O 1
ATOM 1326 N N . ALA A 1 177 ? 17.318 -6.856 -2.850 1.00 61.12 177 ALA A N 1
ATOM 1327 C CA . ALA A 1 177 ? 16.420 -7.804 -3.518 1.00 61.12 177 ALA A CA 1
ATOM 1328 C C . ALA A 1 177 ? 15.060 -7.177 -3.920 1.00 61.12 177 ALA A C 1
ATOM 1330 O O . ALA A 1 177 ? 14.812 -5.987 -3.733 1.00 61.12 177 ALA A O 1
ATOM 1331 N N . VAL A 1 178 ? 14.143 -7.963 -4.500 1.00 66.88 178 VAL A N 1
ATOM 1332 C CA . VAL A 1 178 ? 12.754 -7.527 -4.774 1.00 66.88 178 VAL A CA 1
ATOM 1333 C C . VAL A 1 178 ? 11.903 -7.563 -3.499 1.00 66.88 178 VAL A C 1
ATOM 1335 O O . VAL A 1 178 ? 10.819 -8.148 -3.479 1.00 66.88 178 VAL A O 1
ATOM 1338 N N . GLY A 1 179 ? 12.417 -6.951 -2.425 1.00 68.56 179 GLY A N 1
ATOM 1339 C CA . GLY A 1 179 ? 11.843 -6.971 -1.082 1.00 68.56 179 GLY A CA 1
ATOM 1340 C C . GLY A 1 179 ? 10.350 -6.683 -1.108 1.00 68.56 179 GLY A C 1
ATOM 1341 O O . GLY A 1 179 ? 9.565 -7.560 -0.782 1.00 68.56 179 GLY A O 1
ATOM 1342 N N . ASP A 1 180 ? 9.927 -5.528 -1.615 1.00 73.38 180 ASP A N 1
ATOM 1343 C CA . ASP A 1 180 ? 8.523 -5.084 -1.570 1.00 73.38 180 ASP A CA 1
ATOM 1344 C C . ASP A 1 180 ? 7.549 -5.911 -2.431 1.00 73.38 180 ASP A C 1
ATOM 1346 O O . ASP A 1 180 ? 6.337 -5.889 -2.210 1.00 73.38 180 ASP A O 1
ATOM 1350 N N . GLY A 1 181 ? 8.059 -6.656 -3.417 1.00 69.75 181 GLY A N 1
ATOM 1351 C CA . GLY A 1 181 ? 7.261 -7.502 -4.313 1.00 69.75 181 GLY A CA 1
ATOM 1352 C C . GLY A 1 181 ? 7.157 -8.958 -3.862 1.00 69.75 181 GLY A C 1
ATOM 1353 O O . GLY A 1 181 ? 6.405 -9.735 -4.448 1.00 69.75 181 GLY A O 1
ATOM 1354 N N . ALA A 1 182 ? 7.892 -9.347 -2.823 1.00 71.94 182 ALA A N 1
ATOM 1355 C CA . ALA A 1 182 ? 8.108 -10.746 -2.486 1.00 71.94 182 ALA A CA 1
ATOM 1356 C C . ALA A 1 182 ? 6.813 -11.478 -2.069 1.00 71.94 182 ALA A C 1
ATOM 1358 O O . ALA A 1 182 ? 6.603 -12.632 -2.437 1.00 71.94 182 ALA A O 1
ATOM 1359 N N . LEU A 1 183 ? 5.883 -10.798 -1.384 1.00 71.31 183 LEU A N 1
ATOM 1360 C CA . LEU A 1 183 ? 4.563 -11.371 -1.080 1.00 71.31 183 LEU A CA 1
ATOM 1361 C C . LEU A 1 183 ? 3.590 -11.362 -2.261 1.00 71.31 183 LEU A C 1
ATOM 1363 O O . LEU A 1 183 ? 2.629 -12.129 -2.248 1.00 71.31 183 LEU A O 1
ATOM 1367 N N . LEU A 1 184 ? 3.826 -10.556 -3.300 1.00 76.62 184 LEU A N 1
ATOM 1368 C CA . LEU A 1 184 ? 3.044 -10.687 -4.530 1.00 76.62 184 LEU A CA 1
ATOM 1369 C C . LEU A 1 184 ? 3.371 -12.004 -5.235 1.00 76.62 184 LEU A C 1
ATOM 1371 O O . LEU A 1 184 ? 2.464 -12.633 -5.775 1.00 76.62 184 LEU A O 1
ATOM 1375 N N . ALA A 1 185 ? 4.626 -12.462 -5.159 1.00 76.31 185 ALA A N 1
ATOM 1376 C CA . ALA A 1 185 ? 5.044 -13.745 -5.721 1.00 76.31 185 ALA A CA 1
ATOM 1377 C C . ALA A 1 185 ? 4.251 -14.930 -5.138 1.00 76.31 185 ALA A C 1
ATOM 1379 O O . ALA A 1 185 ? 3.923 -15.853 -5.877 1.00 76.31 185 ALA A O 1
ATOM 1380 N N . TRP A 1 186 ? 3.841 -14.863 -3.864 1.00 74.81 186 TRP A N 1
ATOM 1381 C CA . TRP A 1 186 ? 3.011 -15.895 -3.225 1.00 74.81 186 TRP A CA 1
ATOM 1382 C C . TRP A 1 186 ? 1.670 -16.140 -3.936 1.00 74.81 186 TRP A C 1
ATOM 1384 O O . TRP A 1 186 ? 1.178 -17.267 -3.947 1.00 74.81 186 TRP A O 1
ATOM 1394 N N . PHE A 1 187 ? 1.074 -15.116 -4.556 1.00 76.69 187 PHE A N 1
ATOM 1395 C CA . PHE A 1 187 ? -0.171 -15.293 -5.315 1.00 76.69 187 PHE A CA 1
ATOM 1396 C C . PHE A 1 187 ? 0.025 -16.044 -6.632 1.00 76.69 187 PHE A C 1
ATOM 1398 O O . PHE A 1 187 ? -0.944 -16.584 -7.167 1.00 76.69 187 PHE A O 1
ATOM 1405 N N . PHE A 1 188 ? 1.247 -16.049 -7.164 1.00 80.81 188 PHE A N 1
ATOM 1406 C CA . PHE A 1 188 ? 1.596 -16.765 -8.387 1.00 80.81 188 PHE A CA 1
ATOM 1407 C C . PHE A 1 188 ? 2.123 -18.165 -8.081 1.00 80.81 188 PHE A C 1
ATOM 1409 O O . PHE A 1 188 ? 1.788 -19.108 -8.793 1.00 80.81 188 PHE A O 1
ATOM 1416 N N . ASP A 1 189 ? 2.894 -18.302 -7.004 1.00 80.19 189 ASP A N 1
ATOM 1417 C CA . ASP A 1 189 ? 3.416 -19.571 -6.522 1.00 80.19 189 ASP A CA 1
ATOM 1418 C C . ASP A 1 189 ? 3.492 -19.568 -4.990 1.00 80.19 189 ASP A C 1
ATOM 1420 O O . ASP A 1 189 ? 4.369 -18.965 -4.364 1.00 80.19 189 ASP A O 1
ATOM 1424 N N . ASN A 1 190 ? 2.541 -20.267 -4.372 1.00 75.81 190 ASN A N 1
ATOM 1425 C CA . ASN A 1 190 ? 2.458 -20.343 -2.922 1.00 75.81 190 ASN A CA 1
ATOM 1426 C C . ASN A 1 190 ? 3.555 -21.221 -2.300 1.00 75.81 190 ASN A C 1
ATOM 1428 O O . ASN A 1 190 ? 3.806 -21.089 -1.101 1.00 75.81 190 ASN A O 1
ATOM 1432 N N . SER A 1 191 ? 4.226 -22.063 -3.096 1.00 78.00 191 SER A N 1
ATOM 1433 C CA . SER A 1 191 ? 5.317 -22.925 -2.636 1.00 78.00 191 SER A CA 1
ATOM 1434 C C . SER A 1 191 ? 6.582 -22.134 -2.308 1.00 78.00 191 SER A C 1
ATOM 1436 O O . SER A 1 191 ? 7.417 -22.599 -1.532 1.00 78.00 191 SER A O 1
ATOM 1438 N N . LEU A 1 192 ? 6.678 -20.898 -2.814 1.00 72.31 192 LEU A N 1
ATOM 1439 C CA . LEU A 1 192 ? 7.757 -19.972 -2.489 1.00 72.31 192 LEU A CA 1
ATOM 1440 C C . LEU A 1 192 ? 7.761 -19.589 -1.010 1.00 72.31 192 LEU A C 1
ATOM 1442 O O . LEU A 1 192 ? 8.812 -19.244 -0.491 1.00 72.31 192 LEU A O 1
ATOM 1446 N N . VAL A 1 193 ? 6.617 -19.659 -0.321 1.00 70.06 193 VAL A N 1
ATOM 1447 C CA . VAL A 1 193 ? 6.480 -19.296 1.094 1.00 70.06 193 VAL A CA 1
ATOM 1448 C C . VAL A 1 193 ? 6.625 -20.522 1.988 1.00 70.06 193 VAL A C 1
ATOM 1450 O O . VAL A 1 193 ? 5.791 -21.423 1.989 1.00 70.06 193 VAL A O 1
ATOM 1453 N N . THR A 1 194 ? 7.638 -20.502 2.850 1.00 68.12 194 THR A N 1
ATOM 1454 C CA . THR A 1 194 ? 7.864 -21.510 3.888 1.00 68.12 194 THR A CA 1
ATOM 1455 C C . THR A 1 194 ? 7.859 -20.894 5.286 1.00 68.12 194 THR A C 1
ATOM 1457 O O . THR A 1 194 ? 7.993 -19.682 5.470 1.00 68.12 194 THR A O 1
ATOM 1460 N N . ASN A 1 195 ? 7.704 -21.748 6.303 1.00 69.38 195 ASN A N 1
ATOM 1461 C CA . ASN A 1 195 ? 7.869 -21.381 7.714 1.00 69.38 195 ASN A CA 1
ATOM 1462 C C . ASN A 1 195 ? 6.976 -20.218 8.177 1.00 69.38 195 ASN A C 1
ATOM 1464 O O . ASN A 1 195 ? 7.428 -19.311 8.877 1.00 69.38 195 ASN A O 1
ATOM 1468 N N . VAL A 1 196 ? 5.694 -20.265 7.809 1.00 69.56 196 VAL A N 1
ATOM 1469 C CA . VAL A 1 196 ? 4.694 -19.284 8.239 1.00 69.56 196 VAL A CA 1
ATOM 1470 C C . VAL A 1 196 ? 4.509 -19.363 9.758 1.00 69.56 196 VAL A C 1
ATOM 1472 O O . VAL A 1 196 ? 3.995 -20.349 10.282 1.00 69.56 196 VAL A O 1
ATOM 1475 N N . GLN A 1 197 ? 4.926 -18.326 10.484 1.00 67.44 197 GLN A N 1
ATOM 1476 C CA . GLN A 1 197 ? 4.862 -18.290 11.948 1.00 67.44 197 GLN A CA 1
ATOM 1477 C C . GLN A 1 197 ? 3.888 -17.236 12.441 1.00 67.44 197 GLN A C 1
ATOM 1479 O O . GLN A 1 197 ? 4.094 -16.050 12.199 1.00 67.44 197 GLN A O 1
ATOM 1484 N N . LYS A 1 198 ? 2.908 -17.649 13.244 1.00 69.56 198 LYS A N 1
ATOM 1485 C CA . LYS A 1 198 ? 2.101 -16.723 14.036 1.00 69.56 198 LYS A CA 1
ATOM 1486 C C . LYS A 1 198 ? 2.965 -16.084 15.119 1.00 69.56 198 LYS A C 1
ATOM 1488 O O . LYS A 1 198 ? 3.475 -16.766 16.003 1.00 69.56 198 LYS A O 1
ATOM 1493 N N . LYS A 1 199 ? 3.125 -14.771 15.038 1.00 65.06 199 LYS A N 1
ATOM 1494 C CA . LYS A 1 199 ? 3.806 -13.940 16.020 1.00 65.06 199 LYS A CA 1
ATOM 1495 C C . LYS A 1 199 ? 2.821 -12.967 16.626 1.00 65.06 199 LYS A C 1
ATOM 1497 O O . LYS A 1 199 ? 2.152 -12.226 15.908 1.00 65.06 199 LYS A O 1
ATOM 1502 N N . ASP A 1 200 ? 2.796 -12.949 17.947 1.00 61.97 200 ASP A N 1
ATOM 1503 C CA . ASP A 1 200 ? 2.219 -11.836 18.675 1.00 61.97 200 ASP A CA 1
ATOM 1504 C C . ASP A 1 200 ? 3.244 -10.700 18.653 1.00 61.97 200 ASP A C 1
ATOM 1506 O O . ASP A 1 200 ? 4.401 -10.877 19.044 1.00 61.97 200 ASP A O 1
ATOM 1510 N N . VAL A 1 201 ? 2.853 -9.530 18.153 1.00 55.12 201 VAL A N 1
ATOM 1511 C CA . VAL A 1 201 ? 3.753 -8.366 18.097 1.00 55.12 201 VAL A CA 1
ATOM 1512 C C . VAL A 1 201 ? 3.802 -7.681 19.464 1.00 55.12 201 VAL A C 1
ATOM 1514 O O . VAL A 1 201 ? 3.399 -6.533 19.639 1.00 55.12 201 VAL A O 1
ATOM 1517 N N . THR A 1 202 ? 4.305 -8.390 20.472 1.00 46.34 202 THR A N 1
ATOM 1518 C CA . THR A 1 202 ? 4.540 -7.839 21.809 1.00 46.34 202 THR A CA 1
ATOM 1519 C C . THR A 1 202 ? 5.885 -7.115 21.813 1.00 46.34 202 THR A C 1
ATOM 1521 O O . THR A 1 202 ? 6.937 -7.746 21.887 1.00 46.34 202 THR A O 1
ATOM 1524 N N . GLY A 1 203 ? 5.881 -5.786 21.687 1.00 42.41 203 GLY A N 1
ATOM 1525 C CA . GLY A 1 203 ? 7.119 -4.988 21.702 1.00 42.41 203 GLY A CA 1
ATOM 1526 C C . GLY A 1 203 ? 7.092 -3.734 20.832 1.00 42.41 203 GLY A C 1
ATOM 1527 O O . GLY A 1 203 ? 7.544 -2.691 21.289 1.00 42.41 203 GLY A O 1
ATOM 1528 N N . LEU A 1 204 ? 6.488 -3.799 19.639 1.00 46.56 204 LEU A N 1
ATOM 1529 C CA . LEU A 1 204 ? 6.028 -2.593 18.922 1.00 46.56 204 LEU A CA 1
ATOM 1530 C C . LEU A 1 204 ? 4.739 -2.053 19.565 1.00 46.56 204 LEU A C 1
ATOM 1532 O O . LEU A 1 204 ? 4.513 -0.848 19.594 1.00 46.56 204 LEU A O 1
ATOM 1536 N N . CYS A 1 205 ? 3.953 -2.956 20.164 1.00 38.31 205 CYS A N 1
ATOM 1537 C CA . CYS A 1 205 ? 2.711 -2.695 20.884 1.00 38.31 205 CYS A CA 1
ATOM 1538 C C . CYS A 1 205 ? 2.822 -3.084 22.369 1.00 38.31 205 CYS A C 1
ATOM 1540 O O . CYS A 1 205 ? 2.160 -4.012 22.818 1.00 38.31 205 CYS A O 1
ATOM 1542 N N . ARG A 1 206 ? 3.646 -2.404 23.178 1.00 35.84 206 ARG A N 1
ATOM 1543 C CA . ARG A 1 206 ? 3.567 -2.566 24.653 1.00 35.84 206 ARG A CA 1
ATOM 1544 C C . ARG A 1 206 ? 2.339 -1.882 25.283 1.00 35.84 206 ARG A C 1
ATOM 1546 O O . ARG A 1 206 ? 2.266 -1.795 26.500 1.00 35.84 206 ARG A O 1
ATOM 1553 N N . LEU A 1 207 ? 1.409 -1.346 24.488 1.00 41.34 207 LEU A N 1
ATOM 1554 C CA . LEU A 1 207 ? 0.448 -0.342 24.962 1.00 41.34 207 LEU A CA 1
ATOM 1555 C C . LEU A 1 207 ? -0.998 -0.533 24.458 1.00 41.34 207 LEU A C 1
ATOM 1557 O O . LEU A 1 207 ? -1.761 0.430 24.467 1.00 41.34 207 LEU A O 1
ATOM 1561 N N . ALA A 1 208 ? -1.383 -1.733 24.012 1.00 33.03 208 ALA A N 1
ATOM 1562 C CA . ALA A 1 208 ? -2.788 -2.082 23.777 1.00 33.03 208 ALA A CA 1
ATOM 1563 C C . ALA A 1 208 ? -3.007 -3.589 23.985 1.00 33.03 208 ALA A C 1
ATOM 1565 O O . ALA A 1 208 ? -2.229 -4.401 23.493 1.00 33.03 208 ALA A O 1
ATOM 1566 N N . GLU A 1 209 ? -4.080 -3.957 24.686 1.00 32.94 209 GLU A N 1
ATOM 1567 C CA . GLU A 1 209 ? -4.471 -5.332 25.055 1.00 32.94 209 GLU A CA 1
ATOM 1568 C C . GLU A 1 209 ? -4.939 -6.204 23.868 1.00 32.94 209 GLU A C 1
ATOM 1570 O O . GLU A 1 209 ? -5.555 -7.255 24.046 1.00 32.94 209 GLU A O 1
ATOM 1575 N N . HIS A 1 210 ? -4.641 -5.804 22.632 1.00 38.19 210 HIS A N 1
ATOM 1576 C CA . HIS A 1 210 ? -5.018 -6.551 21.440 1.00 38.19 210 HIS A CA 1
ATOM 1577 C C . HIS A 1 210 ? -3.857 -7.431 20.977 1.00 38.19 210 HIS A C 1
ATOM 1579 O O . HIS A 1 210 ? -2.797 -6.948 20.578 1.00 38.19 210 HIS A O 1
ATOM 1585 N N . LYS A 1 211 ? -4.069 -8.752 21.012 1.00 37.66 211 LYS A N 1
ATOM 1586 C CA . LYS A 1 211 ? -3.165 -9.726 20.392 1.00 37.66 211 LYS A CA 1
ATOM 1587 C C . LYS A 1 211 ? -3.173 -9.510 18.881 1.00 37.66 211 LYS A C 1
ATOM 1589 O O . LYS A 1 211 ? -4.068 -9.969 18.180 1.00 37.66 211 LYS A O 1
ATOM 1594 N N . CYS A 1 212 ? -2.175 -8.791 18.388 1.00 40.72 212 CYS A N 1
ATOM 1595 C CA . CYS A 1 212 ? -1.930 -8.646 16.966 1.00 40.72 212 CYS A CA 1
ATOM 1596 C C . CYS A 1 212 ? -1.225 -9.902 16.451 1.00 40.72 212 CYS A C 1
ATOM 1598 O O . CYS A 1 212 ? -0.063 -10.145 16.783 1.00 40.72 212 CYS A O 1
ATOM 1600 N N . HIS A 1 213 ? -1.917 -10.687 15.631 1.00 42.72 213 HIS A N 1
ATOM 1601 C CA . HIS A 1 213 ? -1.366 -11.887 15.021 1.00 42.72 213 HIS A CA 1
ATOM 1602 C C . HIS A 1 213 ? -0.732 -11.542 13.678 1.00 42.72 213 HIS A C 1
ATOM 1604 O O . HIS A 1 213 ? -1.431 -11.251 12.717 1.00 42.72 213 HIS A O 1
ATOM 1610 N N . THR A 1 214 ? 0.594 -11.594 13.611 1.00 47.50 214 THR A N 1
ATOM 1611 C CA . THR A 1 214 ? 1.343 -11.407 12.361 1.00 47.50 214 THR A CA 1
ATOM 1612 C C . THR A 1 214 ? 1.875 -12.747 11.907 1.00 47.50 214 THR A C 1
ATOM 1614 O O . THR A 1 214 ? 2.400 -13.495 12.726 1.00 47.50 214 THR A O 1
ATOM 1617 N N . LEU A 1 215 ? 1.774 -13.068 10.622 1.00 45.44 215 LEU A N 1
ATOM 1618 C CA . LEU A 1 215 ? 2.469 -14.227 10.076 1.00 45.44 215 LEU A CA 1
ATOM 1619 C C . LEU A 1 215 ? 3.830 -13.798 9.534 1.00 45.44 215 LEU A C 1
ATOM 1621 O O . LEU A 1 215 ? 3.873 -13.055 8.561 1.00 45.44 215 LEU A O 1
ATOM 1625 N N . ARG A 1 216 ? 4.928 -14.260 10.149 1.00 49.28 216 ARG A N 1
ATOM 1626 C CA . ARG A 1 216 ? 6.269 -14.142 9.560 1.00 49.28 216 ARG A CA 1
ATOM 1627 C C . ARG A 1 216 ? 6.406 -15.201 8.477 1.00 49.28 216 ARG A C 1
ATOM 1629 O O . ARG A 1 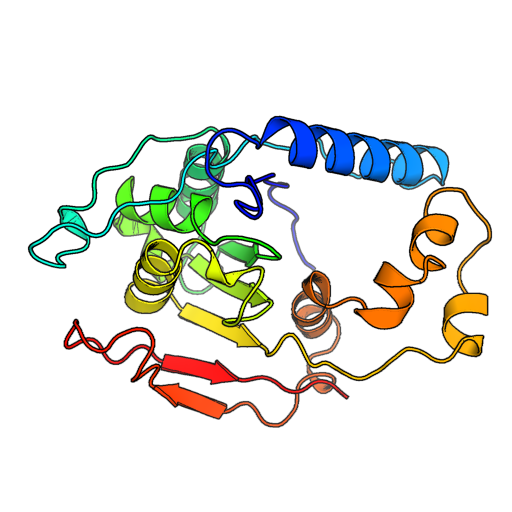216 ? 6.169 -16.371 8.755 1.00 49.28 216 ARG A O 1
ATOM 1636 N N . ILE A 1 217 ? 6.811 -14.780 7.290 1.00 49.16 217 ILE A N 1
ATOM 1637 C CA . ILE A 1 217 ? 6.965 -15.621 6.104 1.00 49.16 217 ILE A CA 1
ATOM 1638 C C . ILE A 1 217 ? 8.443 -15.634 5.693 1.00 49.16 217 ILE A C 1
ATOM 1640 O O . ILE A 1 217 ? 9.094 -14.588 5.722 1.00 49.16 217 ILE A O 1
ATOM 1644 N N . SER A 1 218 ? 8.974 -16.805 5.341 1.00 48.81 218 SER A N 1
ATOM 1645 C CA . SER A 1 218 ? 10.284 -16.970 4.699 1.00 48.81 218 SER A CA 1
ATOM 1646 C C . SER A 1 218 ? 10.080 -17.379 3.243 1.00 48.81 218 SER A C 1
ATOM 1648 O O . SER A 1 218 ? 9.166 -18.153 2.971 1.00 48.81 218 SER A O 1
ATOM 1650 N N . LEU A 1 219 ? 10.910 -16.879 2.322 1.00 43.41 219 LEU A N 1
ATOM 1651 C CA . LEU A 1 219 ? 10.881 -17.309 0.920 1.00 43.41 219 LEU A CA 1
ATOM 1652 C C . LEU A 1 219 ? 12.037 -18.254 0.583 1.00 43.41 219 LEU A C 1
ATOM 1654 O O . LEU A 1 219 ? 13.112 -18.113 1.174 1.00 43.41 219 LEU A O 1
ATOM 1658 N N . HIS A 1 220 ? 11.799 -19.189 -0.341 1.00 42.88 220 HIS A N 1
ATOM 1659 C CA . HIS A 1 220 ? 12.845 -19.991 -0.988 1.00 42.88 220 HIS A CA 1
ATOM 1660 C C . HIS A 1 220 ? 13.787 -19.145 -1.846 1.00 42.88 220 HIS A C 1
ATOM 1662 O O . HIS A 1 220 ? 13.315 -18.150 -2.441 1.00 42.88 220 HIS A O 1
#